Protein AF-A0A7S0E8M3-F1 (afdb_monomer_lite)

Sequence (317 aa):
YVLFTYERLRDVRLVYVPPMSLGCFGGDTDNFEWPRHTADFTLLRAYVGPDGSAAEYAPENVPYKPATHIQVSTKGASEGDFVFLLGFPGNTMRYAPACRLAYSDEVAVPALVQDFGEKLGLIATHATDRAAALKMATARKGLANEYKRSVGKRVMMRKLRLQQEREAEEEALCAAAPTAAPLLAQLATVYARLRATSEISAALDGMRGIYHGSSLLAVGQAVHEGGLEAAKPDAERETAYRERNLPFMVKRLAKRLVDLHPPHESALIRRAAAVAAKLPLGLLPADTDALEQLATALEAAPLDSRGAWPPLAALSA

Radius of gyration: 24.14 Å; chains: 1; bounding box: 66×55×65 Å

pLDDT: mean 90.28, std 11.61, range [25.78, 98.62]

Organism: NCBI:txid33657

Structure (mmCIF, N/CA/C/O backbone):
data_AF-A0A7S0E8M3-F1
#
_entry.id   AF-A0A7S0E8M3-F1
#
loop_
_atom_site.group_PDB
_atom_site.id
_atom_site.type_symbol
_atom_site.label_atom_id
_atom_site.label_alt_id
_atom_site.label_comp_id
_atom_site.label_asym_id
_atom_site.label_entity_id
_atom_site.label_seq_id
_atom_site.pdbx_PDB_ins_code
_atom_site.Cartn_x
_atom_site.Cartn_y
_atom_site.Cartn_z
_atom_site.occupancy
_atom_site.B_iso_or_equiv
_atom_site.auth_seq_id
_atom_site.auth_comp_id
_atom_site.auth_asym_id
_atom_site.auth_atom_id
_atom_site.pdbx_PDB_model_num
ATOM 1 N N . TYR A 1 1 ? -6.884 -8.660 21.997 1.00 90.31 1 TYR A N 1
ATOM 2 C CA . TYR A 1 1 ? -6.785 -9.335 20.686 1.00 90.31 1 TYR A CA 1
ATOM 3 C C . TYR A 1 1 ? -8.117 -9.988 20.367 1.00 90.31 1 TYR A C 1
ATOM 5 O O . TYR A 1 1 ? -8.789 -10.414 21.296 1.00 90.31 1 TYR A O 1
ATOM 13 N N . VAL A 1 2 ? -8.497 -10.039 19.091 1.00 93.94 2 VAL A N 1
ATOM 14 C CA . VAL A 1 2 ? -9.716 -10.710 18.609 1.00 93.94 2 VAL A CA 1
ATOM 15 C C . VAL A 1 2 ? -9.297 -11.712 17.539 1.00 93.94 2 VAL A C 1
ATOM 17 O O . VAL A 1 2 ? -8.456 -11.383 16.701 1.00 93.94 2 VAL A O 1
ATOM 20 N N . LEU A 1 3 ? -9.851 -12.924 17.580 1.00 94.56 3 LEU A N 1
ATOM 21 C CA . LEU A 1 3 ? -9.623 -13.956 16.572 1.00 94.56 3 LEU A CA 1
ATOM 22 C C . LEU A 1 3 ? -10.824 -14.013 15.628 1.00 94.56 3 LEU A C 1
ATOM 24 O O . LEU A 1 3 ? -11.960 -14.126 16.078 1.00 94.56 3 LEU A O 1
ATOM 28 N N . PHE A 1 4 ? -10.552 -13.971 14.329 1.00 94.25 4 PHE A N 1
ATOM 29 C CA . PHE A 1 4 ? -11.552 -14.162 13.287 1.00 94.25 4 PHE A CA 1
ATOM 30 C C . PHE A 1 4 ? -11.263 -15.466 12.552 1.00 94.25 4 PHE A C 1
ATOM 32 O O . PHE A 1 4 ? -10.127 -15.712 12.139 1.00 94.25 4 PHE A O 1
ATOM 39 N N . THR A 1 5 ? -12.293 -16.283 12.370 1.00 94.81 5 THR A N 1
ATOM 40 C CA . THR A 1 5 ? -12.252 -17.464 11.512 1.00 94.81 5 THR A CA 1
ATOM 41 C C . THR A 1 5 ? -12.880 -17.116 10.169 1.00 94.81 5 THR A C 1
ATOM 43 O O . THR A 1 5 ? -13.928 -16.478 10.102 1.00 94.81 5 THR A O 1
ATOM 46 N N . TYR A 1 6 ? -12.211 -17.509 9.089 1.00 92.12 6 TYR A N 1
ATOM 47 C CA . TYR A 1 6 ? -12.658 -17.231 7.730 1.00 92.12 6 TYR A CA 1
ATOM 48 C C . TYR A 1 6 ? -12.668 -18.514 6.920 1.00 92.12 6 TYR A C 1
ATOM 50 O O . TYR A 1 6 ? -11.712 -19.289 6.962 1.00 92.12 6 TYR A O 1
ATOM 58 N N . GLU A 1 7 ? -13.706 -18.678 6.112 1.00 91.44 7 GLU A N 1
ATOM 59 C CA . GLU A 1 7 ? -13.660 -19.588 4.981 1.00 91.44 7 GLU A CA 1
ATOM 60 C C . GLU A 1 7 ? -13.004 -18.871 3.796 1.00 91.44 7 GLU A C 1
ATOM 62 O O . GLU A 1 7 ? -13.440 -17.798 3.371 1.00 91.44 7 GLU A O 1
ATOM 67 N N . ARG A 1 8 ? -11.913 -19.439 3.276 1.00 93.12 8 ARG A N 1
ATOM 68 C CA . ARG A 1 8 ? -11.142 -18.833 2.188 1.00 93.12 8 ARG A CA 1
ATOM 69 C C . ARG A 1 8 ? -11.466 -19.520 0.869 1.00 93.12 8 ARG A C 1
ATOM 71 O O . ARG A 1 8 ? -10.863 -20.538 0.549 1.00 93.12 8 ARG A O 1
ATOM 78 N N . LEU A 1 9 ? -12.352 -18.921 0.079 1.00 96.25 9 LEU A N 1
ATOM 79 C CA . LEU A 1 9 ? -12.623 -19.348 -1.298 1.00 96.25 9 LEU A CA 1
ATOM 80 C C . LEU A 1 9 ? -11.427 -18.994 -2.198 1.00 96.25 9 LEU A C 1
ATOM 82 O O . LEU A 1 9 ? -10.960 -17.852 -2.187 1.00 96.25 9 LEU A O 1
ATOM 86 N N . ARG A 1 10 ? -10.893 -19.978 -2.933 1.00 94.56 10 ARG A N 1
ATOM 87 C CA . ARG A 1 10 ? -9.626 -19.848 -3.684 1.00 94.56 10 ARG A CA 1
ATOM 88 C C . ARG A 1 10 ? -9.815 -19.781 -5.200 1.00 94.56 10 ARG A C 1
ATOM 90 O O . ARG A 1 10 ? -8.978 -19.190 -5.879 1.00 94.56 10 ARG A O 1
ATOM 97 N N . ASP A 1 11 ? -10.941 -20.268 -5.710 1.00 97.56 11 ASP A N 1
ATOM 98 C CA . ASP A 1 11 ? -11.355 -20.106 -7.103 1.00 97.56 11 ASP A CA 1
ATOM 99 C C . ASP A 1 11 ? -12.332 -18.924 -7.242 1.00 97.56 11 ASP A C 1
ATOM 101 O O . ASP A 1 11 ? -13.509 -19.005 -6.887 1.00 97.56 11 ASP A O 1
ATOM 105 N N . VAL A 1 12 ? -11.827 -17.787 -7.728 1.00 97.69 12 VAL A N 1
ATOM 106 C CA . VAL A 1 12 ? -12.617 -16.577 -8.001 1.00 97.69 12 VAL A CA 1
ATOM 107 C C . VAL A 1 12 ? -12.400 -16.173 -9.451 1.00 97.69 12 VAL A C 1
ATOM 109 O O . VAL A 1 12 ? -11.284 -15.848 -9.857 1.00 97.69 12 VAL A O 1
ATOM 112 N N . ARG A 1 13 ? -13.481 -16.175 -10.231 1.00 97.88 13 ARG A N 1
ATOM 113 C CA . ARG A 1 13 ? -13.447 -15.955 -11.679 1.00 97.88 13 ARG A CA 1
ATOM 114 C C . ARG A 1 13 ? -14.067 -14.617 -12.045 1.00 97.88 13 ARG A C 1
ATOM 116 O O . ARG A 1 13 ? -15.051 -14.183 -11.442 1.00 97.88 13 ARG A O 1
ATOM 123 N N . LEU A 1 14 ? -13.495 -13.981 -13.061 1.00 98.06 14 LEU A N 1
ATOM 124 C CA . LEU A 1 14 ? -14.035 -12.766 -13.651 1.00 98.06 14 LEU A CA 1
ATOM 125 C C . LEU A 1 14 ? -15.344 -13.073 -14.387 1.00 98.06 14 LEU A C 1
ATOM 127 O O . LEU A 1 14 ? -15.389 -13.995 -15.197 1.00 98.06 14 LEU A O 1
ATOM 131 N N . VAL A 1 15 ? -16.394 -12.299 -14.112 1.00 98.25 15 VAL A N 1
ATOM 132 C CA . VAL A 1 15 ? -17.688 -12.395 -14.811 1.00 98.25 15 VAL A CA 1
ATOM 133 C C . VAL A 1 15 ? -17.883 -11.209 -15.742 1.00 98.25 15 VAL A C 1
ATOM 135 O O . VAL A 1 15 ? -18.302 -11.387 -16.880 1.00 98.25 15 VAL A O 1
ATOM 138 N N . TYR A 1 16 ? -17.591 -10.001 -15.260 1.00 97.88 16 TYR A N 1
ATOM 139 C CA . TYR A 1 16 ? -17.796 -8.782 -16.034 1.00 97.88 16 TYR A CA 1
ATOM 140 C C . TYR A 1 16 ? -16.842 -7.674 -15.599 1.00 97.88 16 TYR A C 1
ATOM 142 O O . TYR A 1 16 ? -16.664 -7.444 -14.403 1.00 97.88 16 TYR A O 1
ATOM 150 N N . VAL A 1 17 ? -16.299 -6.954 -16.580 1.00 97.25 17 VAL A N 1
ATOM 151 C CA . VAL A 1 17 ? -15.538 -5.714 -16.396 1.00 97.25 17 VAL A CA 1
ATOM 152 C C . VAL A 1 17 ? -16.100 -4.691 -17.381 1.00 97.25 17 VAL A C 1
ATOM 154 O O . VAL A 1 17 ? -16.181 -5.006 -18.572 1.00 97.25 17 VAL A O 1
ATOM 157 N N . PRO A 1 18 ? -16.500 -3.487 -16.938 1.00 96.31 18 PRO A N 1
ATOM 158 C CA . PRO A 1 18 ? -16.903 -2.434 -17.859 1.00 96.31 18 PRO A CA 1
ATOM 159 C C . PRO A 1 18 ? -15.707 -1.976 -18.715 1.00 96.31 18 PRO A C 1
ATOM 161 O O . PRO A 1 18 ? -14.556 -2.103 -18.291 1.00 96.31 18 PRO A O 1
ATOM 164 N N . PRO A 1 19 ? -15.939 -1.389 -19.904 1.00 95.19 19 PRO A N 1
ATOM 165 C CA . PRO A 1 19 ? -14.877 -0.746 -20.672 1.00 95.19 19 PRO A CA 1
ATOM 166 C C . PRO A 1 19 ? -14.089 0.248 -19.812 1.00 95.19 19 PRO A C 1
ATOM 168 O O . PRO A 1 19 ? -14.674 0.955 -18.989 1.00 95.19 19 PRO A O 1
ATOM 171 N N . MET A 1 20 ? -12.774 0.359 -20.029 1.00 90.12 20 MET A N 1
ATOM 172 C CA . MET A 1 20 ? -11.932 1.284 -19.251 1.00 90.12 20 MET A CA 1
ATOM 173 C C . MET A 1 20 ? -12.421 2.735 -19.321 1.00 90.12 20 MET A C 1
ATOM 175 O O . MET A 1 20 ? -12.281 3.470 -18.349 1.00 90.12 20 MET A O 1
ATOM 179 N N . SER A 1 21 ? -13.022 3.141 -20.443 1.00 93.62 21 SER A N 1
ATOM 180 C CA . SER A 1 21 ? -13.615 4.471 -20.606 1.00 93.62 21 SER A CA 1
ATOM 181 C C . SER A 1 21 ? -14.748 4.756 -19.618 1.00 93.62 21 SER A C 1
ATOM 183 O O . SER A 1 21 ? -15.001 5.918 -19.344 1.00 93.62 21 SER A O 1
ATOM 185 N N . LEU A 1 22 ? -15.399 3.729 -19.062 1.00 95.25 22 LEU A N 1
ATOM 186 C CA . LEU A 1 22 ? -16.422 3.857 -18.021 1.00 95.25 22 LEU A CA 1
ATOM 187 C C . LEU A 1 22 ? -15.849 3.554 -16.634 1.00 95.25 22 LEU A C 1
ATOM 189 O O . LEU A 1 22 ? -15.992 4.358 -15.713 1.00 95.25 22 LEU A O 1
ATOM 193 N N . GLY A 1 23 ? -15.154 2.419 -16.495 1.00 94.25 23 GLY A N 1
ATOM 194 C CA . GLY A 1 23 ? -14.602 1.960 -15.215 1.00 94.25 23 GLY A CA 1
ATOM 195 C C . GLY A 1 23 ? -13.466 2.826 -14.673 1.00 94.25 23 GLY A C 1
ATOM 196 O O . GLY A 1 23 ? -13.176 2.806 -13.484 1.00 94.25 23 GLY A O 1
ATOM 197 N N . CYS A 1 24 ? -12.813 3.603 -15.535 1.00 91.25 24 CYS A N 1
ATOM 198 C CA . CYS A 1 24 ? -11.761 4.553 -15.178 1.00 91.25 24 CYS A CA 1
ATOM 199 C C . CYS A 1 24 ? -12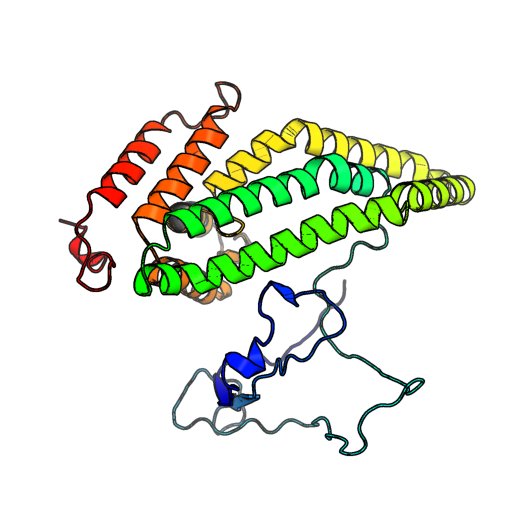.014 5.933 -15.807 1.00 91.25 24 CYS A C 1
ATOM 201 O O . CYS A 1 24 ? -11.061 6.669 -16.069 1.00 91.25 24 CYS A O 1
ATOM 203 N N . PHE A 1 25 ? -13.281 6.287 -16.065 1.00 94.94 25 PHE A N 1
ATOM 204 C CA . PHE A 1 25 ? -13.659 7.615 -16.554 1.00 94.94 25 PHE A CA 1
ATOM 205 C C . PHE A 1 25 ? -13.055 8.718 -15.672 1.00 94.94 25 PHE A C 1
ATOM 207 O O . PHE A 1 25 ? -13.092 8.612 -14.443 1.00 94.94 25 PHE A O 1
ATOM 214 N N . GLY A 1 26 ? -12.467 9.736 -16.306 1.00 90.38 26 GLY A N 1
ATOM 215 C CA . GLY A 1 26 ? -11.762 10.833 -15.634 1.00 90.38 26 GLY A CA 1
ATOM 216 C C . GLY A 1 26 ? -10.338 10.509 -15.159 1.00 90.38 26 GLY A C 1
ATOM 217 O O . GLY A 1 26 ? -9.562 11.421 -14.882 1.00 90.38 26 GLY A O 1
ATOM 218 N N . GLY A 1 27 ? -9.953 9.229 -15.110 1.00 87.25 27 GLY A N 1
ATOM 219 C CA . GLY A 1 27 ? -8.594 8.789 -14.785 1.00 87.25 27 GLY A CA 1
ATOM 220 C C . GLY A 1 27 ? -8.028 9.413 -13.502 1.00 87.25 27 GLY A C 1
ATOM 221 O O . GLY A 1 27 ? -8.717 9.518 -12.484 1.00 87.25 27 GLY A O 1
ATOM 222 N N . ASP A 1 28 ? -6.757 9.817 -13.570 1.00 81.06 28 ASP A N 1
ATOM 223 C CA . ASP A 1 28 ? -6.038 10.470 -12.469 1.00 81.06 28 ASP A CA 1
ATOM 224 C C . ASP A 1 28 ? -6.587 11.879 -12.162 1.00 81.06 28 ASP A C 1
ATOM 226 O O . ASP A 1 28 ? -6.540 12.314 -11.007 1.00 81.06 28 ASP A O 1
ATOM 230 N N . THR A 1 29 ? -7.135 12.574 -13.169 1.00 86.25 29 THR A N 1
ATOM 231 C CA . THR A 1 29 ? -7.712 13.923 -13.032 1.00 86.25 29 THR A CA 1
ATOM 232 C C . THR A 1 29 ? -8.835 13.919 -12.008 1.00 86.25 29 THR A C 1
ATOM 234 O O . THR A 1 29 ? -8.755 14.635 -11.014 1.00 86.25 29 THR A O 1
ATOM 237 N N . ASP A 1 30 ? -9.808 13.029 -12.183 1.00 89.94 30 ASP A N 1
ATOM 238 C CA . ASP A 1 30 ? -10.992 12.980 -11.324 1.00 89.94 30 ASP A CA 1
ATOM 239 C C . ASP A 1 30 ? -10.738 12.196 -10.019 1.00 89.94 30 ASP A C 1
ATOM 241 O O . ASP A 1 30 ? -11.631 12.082 -9.177 1.00 89.94 30 ASP A O 1
ATOM 245 N N . ASN A 1 31 ? -9.574 11.550 -9.852 1.00 85.62 31 ASN A N 1
ATOM 246 C CA . ASN A 1 31 ? -9.307 10.707 -8.682 1.00 85.62 31 ASN A CA 1
ATOM 247 C C . ASN A 1 31 ? -9.287 11.557 -7.401 1.00 85.62 31 ASN A C 1
ATOM 249 O O . ASN A 1 31 ? -8.571 12.547 -7.360 1.00 85.62 31 ASN A O 1
ATOM 253 N N . PHE A 1 32 ? -10.021 11.181 -6.352 1.00 85.69 32 PHE A N 1
ATOM 254 C CA . PHE A 1 32 ? -10.260 12.014 -5.154 1.00 85.69 32 PHE A CA 1
ATOM 255 C C . PHE A 1 32 ? -11.009 13.341 -5.391 1.00 85.69 32 PHE A C 1
ATOM 257 O O . PHE A 1 32 ? -11.027 14.176 -4.490 1.00 85.69 32 PHE A O 1
ATOM 264 N N . GLU A 1 33 ? -11.645 13.533 -6.548 1.00 90.31 33 GLU A N 1
ATOM 265 C CA . GLU A 1 33 ? -12.444 14.728 -6.835 1.00 90.31 33 GLU A CA 1
ATOM 266 C C . GLU A 1 33 ? -13.950 14.451 -6.739 1.00 90.31 33 GLU A C 1
ATOM 268 O O . GLU A 1 33 ? -14.426 13.329 -6.941 1.00 90.31 33 GLU A O 1
ATOM 273 N N . TRP A 1 34 ? -14.701 15.516 -6.468 1.00 93.12 34 TRP A N 1
ATOM 274 C CA . TRP A 1 34 ? -16.148 15.591 -6.640 1.00 93.12 34 TRP A CA 1
ATOM 275 C C . TRP A 1 34 ? -16.476 16.885 -7.404 1.00 93.12 34 TRP A C 1
ATOM 277 O O . TRP A 1 34 ? -15.933 17.925 -7.022 1.00 93.12 34 TRP A O 1
ATOM 287 N N . PRO A 1 35 ? -17.357 16.886 -8.429 1.00 95.69 35 PRO A N 1
ATOM 288 C CA . PRO A 1 35 ? -18.211 15.790 -8.921 1.00 95.69 35 PRO A CA 1
ATOM 289 C C . PRO A 1 35 ? -17.462 14.613 -9.565 1.00 95.69 35 PRO A C 1
ATOM 291 O O . PRO A 1 35 ? -16.342 14.767 -10.040 1.00 95.69 35 PRO A O 1
ATOM 294 N N . ARG A 1 36 ? -18.094 13.431 -9.601 1.00 96.06 36 ARG A N 1
ATOM 295 C CA . ARG A 1 36 ? -17.507 12.179 -10.117 1.00 96.06 36 ARG A CA 1
ATOM 296 C C . ARG A 1 36 ? -18.525 11.414 -10.966 1.00 96.06 36 ARG A C 1
ATOM 298 O O . ARG A 1 36 ? -19.677 11.280 -10.570 1.00 96.06 36 ARG A O 1
ATOM 305 N N . HIS A 1 37 ? -18.077 10.870 -12.101 1.00 96.31 37 HIS A N 1
ATOM 306 C CA . HIS A 1 37 ? -18.935 10.175 -13.080 1.00 96.31 37 HIS A CA 1
ATOM 307 C C . HIS A 1 37 ? -18.387 8.790 -13.488 1.00 96.31 37 HIS A C 1
ATOM 309 O O . HIS A 1 37 ? -18.676 8.283 -14.570 1.00 96.31 37 HIS A O 1
ATOM 315 N N . THR A 1 38 ? -17.552 8.179 -12.643 1.00 96.38 38 THR A N 1
ATOM 316 C CA . THR A 1 38 ? -16.878 6.900 -12.919 1.00 96.38 38 THR A CA 1
ATOM 317 C C . THR A 1 38 ? -17.749 5.702 -12.529 1.00 96.38 38 THR A C 1
ATOM 319 O O . THR A 1 38 ? -18.214 5.621 -11.394 1.00 96.38 38 THR A O 1
ATOM 322 N N . ALA A 1 39 ? -17.904 4.726 -13.428 1.00 95.62 39 ALA A N 1
ATOM 323 C CA . ALA A 1 39 ? -18.597 3.463 -13.158 1.00 95.62 39 ALA A CA 1
ATOM 324 C C . ALA A 1 39 ? -17.621 2.392 -12.629 1.00 95.62 39 ALA A C 1
ATOM 326 O O . ALA A 1 39 ? -17.366 1.383 -13.288 1.00 95.62 39 ALA A O 1
ATOM 327 N N . ASP A 1 40 ? -17.036 2.638 -11.455 1.00 95.12 40 ASP A N 1
ATOM 328 C CA . ASP A 1 40 ? -15.952 1.825 -10.882 1.00 95.12 40 ASP A CA 1
ATOM 329 C C . ASP A 1 40 ? -16.478 0.538 -10.216 1.00 95.12 40 ASP A C 1
ATOM 331 O O . ASP A 1 40 ? -16.657 0.460 -9.000 1.00 95.12 40 ASP A O 1
ATOM 335 N N . PHE A 1 41 ? -16.792 -0.477 -11.029 1.00 95.88 41 PHE A N 1
ATOM 336 C CA . PHE A 1 41 ? -17.181 -1.802 -10.543 1.00 95.88 41 PHE A CA 1
ATOM 337 C C . PHE A 1 41 ? -16.660 -2.936 -11.432 1.00 95.88 41 PHE A C 1
ATOM 339 O O . PHE A 1 41 ? -16.319 -2.764 -12.600 1.00 95.88 41 PHE A O 1
ATOM 346 N N . THR A 1 42 ? -16.613 -4.141 -10.874 1.00 97.06 42 THR A N 1
ATOM 347 C CA . THR A 1 42 ? -16.335 -5.396 -11.582 1.00 97.06 42 THR A CA 1
ATOM 348 C C . THR A 1 42 ? -17.127 -6.501 -10.902 1.00 97.06 42 THR A C 1
ATOM 350 O O . THR A 1 42 ? -17.292 -6.485 -9.682 1.00 97.06 42 THR A O 1
ATOM 353 N N . LEU A 1 43 ? -17.625 -7.460 -11.681 1.00 97.38 43 LEU A N 1
ATOM 354 C CA . LEU A 1 43 ? -18.342 -8.615 -11.151 1.00 97.38 43 LEU A CA 1
ATOM 355 C C . LEU A 1 43 ? -17.428 -9.834 -11.164 1.00 97.38 43 LEU A C 1
ATOM 357 O O . LEU A 1 43 ? -16.870 -10.208 -12.199 1.00 97.38 43 LEU A O 1
ATOM 361 N N . LEU A 1 44 ? -17.315 -10.462 -10.000 1.00 98.12 44 LEU A N 1
ATOM 362 C CA . LEU A 1 44 ? -16.588 -11.705 -9.783 1.00 98.12 44 LEU A CA 1
ATOM 363 C C . LEU A 1 44 ? -17.563 -12.784 -9.313 1.00 98.12 44 LEU A C 1
ATOM 365 O O . LEU A 1 44 ? -18.599 -12.482 -8.720 1.00 98.12 44 LEU A O 1
ATOM 369 N N . ARG A 1 45 ? -17.218 -14.050 -9.545 1.00 98.38 45 ARG A N 1
ATOM 370 C CA . ARG A 1 45 ? -17.954 -15.203 -9.017 1.00 98.38 45 ARG A CA 1
ATOM 371 C C . ARG A 1 45 ? -16.994 -16.153 -8.326 1.00 98.38 45 ARG A C 1
ATOM 373 O O . ARG A 1 45 ? -15.999 -16.558 -8.922 1.00 98.38 45 ARG A O 1
ATOM 380 N N . ALA A 1 46 ? -17.312 -16.502 -7.086 1.00 98.19 46 ALA A N 1
ATOM 381 C CA . ALA A 1 46 ? -16.590 -17.518 -6.338 1.00 98.19 46 ALA A CA 1
ATOM 382 C C . ALA A 1 46 ? -17.107 -18.923 -6.682 1.00 98.19 46 ALA A C 1
ATOM 384 O O . ALA A 1 46 ? -18.304 -19.114 -6.921 1.00 98.19 46 ALA A O 1
ATOM 385 N N . TYR A 1 47 ? -16.194 -19.884 -6.691 1.00 98.50 47 TYR A N 1
ATOM 386 C CA . TYR A 1 47 ? -16.431 -21.292 -6.979 1.00 98.50 47 TYR A CA 1
ATOM 387 C C . TYR A 1 47 ? -15.864 -22.166 -5.854 1.00 98.50 47 TYR A C 1
ATOM 389 O O . TYR A 1 47 ? -14.927 -21.777 -5.153 1.00 98.50 47 TYR A O 1
ATOM 397 N N . VAL A 1 48 ? -16.462 -23.342 -5.686 1.00 98.56 48 VAL A N 1
ATOM 398 C CA . VAL A 1 48 ? -16.090 -24.373 -4.708 1.00 98.56 48 VAL A CA 1
ATOM 399 C C . VAL A 1 48 ? -16.033 -25.737 -5.383 1.00 98.56 48 VAL A C 1
ATOM 401 O O . VAL A 1 48 ? -16.556 -25.907 -6.488 1.00 98.56 48 VAL A O 1
ATOM 404 N N . GLY A 1 49 ? -15.408 -26.706 -4.717 1.00 98.00 49 GLY A N 1
ATOM 405 C CA . GLY A 1 49 ? -15.460 -28.096 -5.149 1.00 98.00 49 GLY A CA 1
ATOM 406 C C . GLY A 1 49 ? -16.910 -28.597 -5.238 1.00 98.00 49 GLY A C 1
ATOM 407 O O . GLY A 1 49 ? -17.807 -28.016 -4.616 1.00 98.00 49 GLY A O 1
ATOM 408 N N . PRO A 1 50 ? -17.180 -29.678 -5.990 1.00 97.25 50 PRO A N 1
ATOM 409 C CA . PRO A 1 50 ? -18.518 -30.272 -6.066 1.00 97.25 50 PRO A CA 1
ATOM 410 C C . PRO A 1 50 ? -19.108 -30.670 -4.700 1.00 97.25 50 PRO A C 1
ATOM 412 O O . PRO A 1 50 ? -20.325 -30.739 -4.553 1.00 97.25 50 PRO A O 1
ATOM 415 N N . ASP A 1 51 ? -18.250 -30.901 -3.704 1.00 95.94 51 ASP A N 1
ATOM 416 C CA . ASP A 1 51 ? -18.594 -31.188 -2.307 1.00 95.94 51 ASP A CA 1
ATOM 417 C C . ASP A 1 51 ? -18.925 -29.935 -1.470 1.00 95.94 51 ASP A C 1
ATOM 419 O O . ASP A 1 51 ? -19.305 -30.046 -0.306 1.00 95.94 51 ASP A O 1
ATOM 423 N N . GLY A 1 52 ? -18.791 -28.740 -2.052 1.00 95.00 52 GLY A N 1
ATOM 424 C CA . GLY A 1 52 ? -18.996 -27.454 -1.393 1.00 95.00 52 GLY A CA 1
ATOM 425 C C . GLY A 1 52 ? -17.761 -26.897 -0.683 1.00 95.00 52 GLY A C 1
ATOM 426 O O . GLY A 1 52 ? -17.842 -25.799 -0.139 1.00 95.00 52 GLY A O 1
ATOM 427 N N . SER A 1 53 ? -16.624 -27.600 -0.695 1.00 95.31 53 SER A N 1
ATOM 428 C CA . SER A 1 53 ? -15.411 -27.176 0.005 1.00 95.31 53 SER A CA 1
ATOM 429 C C . SER A 1 53 ? -14.596 -26.139 -0.779 1.00 95.31 53 SER A C 1
ATOM 431 O O . SER A 1 53 ? -14.619 -26.065 -2.012 1.00 95.31 53 SER A O 1
ATOM 433 N N . ALA A 1 54 ? -13.829 -25.317 -0.061 1.00 95.88 54 ALA A N 1
ATOM 434 C CA . ALA A 1 54 ? -12.924 -24.355 -0.675 1.00 95.88 54 ALA A CA 1
ATOM 435 C C . ALA A 1 54 ? -11.804 -25.053 -1.472 1.00 95.88 54 ALA A C 1
ATOM 437 O O . ALA A 1 54 ? -10.848 -25.578 -0.893 1.00 95.88 54 ALA A O 1
ATOM 438 N N . ALA A 1 55 ? -11.865 -24.957 -2.799 1.00 95.62 55 ALA A N 1
ATOM 439 C CA . ALA A 1 55 ? -10.929 -25.594 -3.723 1.00 95.62 55 ALA A CA 1
ATOM 440 C C . ALA A 1 55 ? -10.091 -24.574 -4.514 1.00 95.62 55 ALA A C 1
ATOM 442 O O . ALA A 1 55 ? -10.491 -23.420 -4.690 1.00 95.62 55 ALA A O 1
ATOM 443 N N . GLU A 1 56 ? -8.920 -25.013 -4.987 1.00 95.25 56 GLU A N 1
ATOM 444 C CA . GLU A 1 56 ? -8.186 -24.319 -6.056 1.00 95.25 56 GLU A CA 1
ATOM 445 C C . GLU A 1 56 ? -8.981 -24.385 -7.371 1.00 95.25 56 GLU A C 1
ATOM 447 O O . GLU A 1 56 ? -9.968 -25.114 -7.474 1.00 95.25 56 GLU A O 1
ATOM 452 N N . TYR A 1 57 ? -8.555 -23.634 -8.388 1.00 96.38 57 TYR A N 1
ATOM 453 C CA . TYR A 1 57 ? -9.204 -23.657 -9.700 1.00 96.38 57 TYR A CA 1
ATOM 454 C C . TYR A 1 57 ? -9.267 -25.073 -10.295 1.00 96.38 57 TYR A C 1
ATOM 456 O O . TYR A 1 57 ? -8.234 -25.716 -10.481 1.00 96.38 57 TYR A O 1
ATOM 464 N N . ALA A 1 58 ? -10.474 -25.496 -10.672 1.00 97.38 58 ALA A N 1
ATOM 465 C CA . ALA A 1 58 ? -10.724 -26.689 -11.470 1.00 97.38 58 ALA A CA 1
ATOM 466 C C . ALA A 1 58 ? -11.935 -26.464 -12.402 1.00 97.38 58 ALA A C 1
ATOM 468 O O . ALA A 1 58 ? -12.909 -25.820 -11.986 1.00 97.38 58 ALA A O 1
ATOM 469 N N . PRO A 1 59 ? -11.914 -26.944 -13.661 1.00 97.62 59 PRO A N 1
ATOM 470 C CA . PRO A 1 59 ? -13.046 -26.814 -14.585 1.00 97.62 59 PRO A CA 1
ATOM 471 C C . PRO A 1 59 ? -14.385 -27.314 -14.021 1.00 97.62 59 PRO A C 1
ATOM 473 O O . PRO A 1 59 ? -15.421 -26.713 -14.289 1.00 97.62 59 PRO A O 1
ATOM 476 N N . GLU A 1 60 ? -14.343 -28.369 -13.212 1.00 97.88 60 GLU A N 1
ATOM 477 C CA . GLU A 1 60 ? -15.469 -29.044 -12.565 1.00 97.88 60 GLU A CA 1
ATOM 478 C C . GLU A 1 60 ? -16.019 -28.334 -11.317 1.00 97.88 60 GLU A C 1
ATOM 480 O O . GLU A 1 60 ? -17.078 -28.719 -10.818 1.00 97.88 60 GLU A O 1
ATOM 485 N N . ASN A 1 61 ? -15.337 -27.301 -10.809 1.00 98.62 61 ASN A N 1
ATOM 486 C CA . ASN A 1 61 ? -15.832 -26.537 -9.666 1.00 98.62 61 ASN A CA 1
ATOM 487 C C . ASN A 1 61 ? -17.187 -25.890 -9.980 1.00 98.62 61 ASN A C 1
ATOM 489 O O . ASN A 1 61 ? -17.444 -25.409 -11.088 1.00 98.62 61 ASN A O 1
ATOM 493 N N . VAL A 1 62 ? -18.034 -25.796 -8.960 1.00 98.50 62 VAL A N 1
ATOM 494 C CA . VAL A 1 62 ? -19.396 -25.264 -9.068 1.00 98.50 62 VAL A CA 1
ATOM 495 C C . VAL A 1 62 ? -19.508 -23.885 -8.411 1.00 98.50 62 VAL A C 1
ATOM 497 O O . VAL A 1 62 ? -18.738 -23.573 -7.498 1.00 98.50 62 VAL A O 1
ATOM 500 N N . PRO A 1 63 ? -20.445 -23.019 -8.847 1.00 98.31 63 PRO A N 1
ATOM 501 C CA . PRO A 1 63 ? -20.652 -21.721 -8.213 1.00 98.31 63 PRO A CA 1
ATOM 502 C C . PRO A 1 63 ? -20.959 -21.852 -6.718 1.00 98.31 63 PRO A C 1
ATOM 504 O O . PRO A 1 63 ? -21.862 -22.595 -6.327 1.00 98.31 63 PRO A O 1
ATOM 507 N N . TYR A 1 64 ? -20.251 -21.081 -5.894 1.00 98.19 64 TYR A N 1
ATOM 508 C CA . TYR A 1 64 ? -20.503 -21.016 -4.457 1.00 98.19 64 TYR A CA 1
ATOM 509 C C . TYR A 1 64 ? -21.917 -20.494 -4.171 1.00 98.19 64 TYR A C 1
ATOM 511 O O . TYR A 1 64 ? -22.367 -19.516 -4.778 1.00 98.19 64 TYR A O 1
ATOM 519 N N . LYS A 1 65 ? -22.613 -21.134 -3.227 1.00 96.56 65 LYS A N 1
ATOM 520 C CA . LYS A 1 65 ? -23.952 -20.739 -2.774 1.00 96.56 65 LYS A CA 1
ATOM 521 C C . LYS A 1 65 ? -23.843 -20.065 -1.401 1.00 96.56 65 LYS A C 1
ATOM 523 O O . LYS A 1 65 ? -23.756 -20.774 -0.402 1.00 96.56 65 LYS A O 1
ATOM 528 N N . PRO A 1 66 ? -23.830 -18.721 -1.325 1.00 95.56 66 PRO A N 1
ATOM 529 C CA . PRO A 1 66 ? -23.734 -18.030 -0.046 1.00 95.56 66 PRO A CA 1
ATOM 530 C C . PRO A 1 66 ? -25.032 -18.182 0.755 1.00 95.56 66 PRO A C 1
ATOM 532 O O . PRO A 1 66 ? -26.117 -18.236 0.177 1.00 95.56 66 PRO A O 1
ATOM 535 N N . ALA A 1 67 ? -24.929 -18.161 2.086 1.00 95.38 67 ALA A N 1
ATOM 536 C CA . ALA A 1 67 ? -26.100 -18.165 2.967 1.00 95.38 67 ALA A CA 1
ATOM 537 C C . ALA A 1 67 ? -27.002 -16.929 2.764 1.00 95.38 67 ALA A C 1
ATOM 539 O O . ALA A 1 67 ? -28.223 -17.039 2.829 1.00 95.38 67 ALA A O 1
ATOM 540 N N . THR A 1 68 ? -26.401 -15.770 2.466 1.00 95.62 68 THR A N 1
ATOM 541 C CA . THR A 1 68 ? -27.092 -14.491 2.233 1.00 95.62 68 THR A CA 1
ATOM 542 C C . THR A 1 68 ? -26.385 -13.696 1.135 1.00 95.62 68 THR A C 1
ATOM 544 O O . THR A 1 68 ? -25.172 -13.805 0.963 1.00 95.62 68 THR A O 1
ATOM 547 N N . HIS A 1 69 ? -27.131 -12.861 0.407 1.00 95.06 69 HIS A N 1
ATOM 548 C CA . HIS A 1 69 ? -26.588 -11.881 -0.535 1.00 95.06 69 HIS A CA 1
ATOM 549 C C . HIS A 1 69 ? -27.352 -10.552 -0.463 1.00 95.06 69 HIS A C 1
ATOM 551 O O . HIS A 1 69 ? -28.518 -10.508 -0.067 1.00 95.06 69 HIS A O 1
ATOM 557 N N . ILE A 1 70 ? -26.679 -9.465 -0.845 1.00 94.69 70 ILE A N 1
ATOM 558 C CA . ILE A 1 70 ? -27.250 -8.113 -0.868 1.00 94.69 70 ILE A CA 1
ATOM 559 C C . ILE A 1 70 ? -28.253 -8.009 -2.024 1.00 94.69 70 ILE A C 1
ATOM 561 O O . ILE A 1 70 ? -27.948 -8.411 -3.147 1.00 94.69 70 ILE A O 1
ATOM 565 N N . GLN A 1 71 ? -29.434 -7.451 -1.751 1.00 94.25 71 GLN A N 1
ATOM 566 C CA . GLN A 1 71 ? -30.428 -7.115 -2.773 1.00 94.25 71 GLN A CA 1
ATOM 567 C C . GLN A 1 71 ? -30.153 -5.718 -3.333 1.00 94.25 71 GLN A C 1
ATOM 569 O O . GLN A 1 71 ? -29.899 -4.781 -2.576 1.00 94.25 71 GLN A O 1
ATOM 574 N N . VAL A 1 72 ? -30.226 -5.566 -4.654 1.00 94.25 72 VAL A N 1
ATOM 575 C CA . VAL A 1 72 ? -30.009 -4.275 -5.317 1.00 94.25 72 VAL A CA 1
ATOM 576 C C . VAL A 1 72 ? -31.328 -3.506 -5.384 1.00 94.25 72 VAL A C 1
ATOM 578 O O . VAL A 1 72 ? -32.312 -3.998 -5.931 1.00 94.25 72 VAL A O 1
ATOM 581 N N . SER A 1 73 ? -31.345 -2.288 -4.841 1.00 94.19 73 SER A N 1
ATOM 582 C CA . SER A 1 73 ? -32.482 -1.369 -4.964 1.00 94.19 73 SER A CA 1
ATOM 583 C C . SER A 1 73 ? -32.457 -0.652 -6.314 1.00 94.19 73 SER A C 1
ATOM 585 O O . SER A 1 73 ? -31.418 -0.146 -6.730 1.00 94.19 73 SER A O 1
ATOM 587 N N . THR A 1 74 ? -33.613 -0.542 -6.970 1.00 95.50 74 THR A N 1
ATOM 588 C CA . THR A 1 74 ? -33.793 0.243 -8.205 1.00 95.50 74 THR A CA 1
ATOM 589 C C . THR A 1 74 ? -34.275 1.674 -7.949 1.00 95.50 74 THR A C 1
ATOM 591 O O . THR A 1 74 ? -34.455 2.433 -8.895 1.00 95.50 74 THR A O 1
ATOM 594 N N . LYS A 1 75 ? -34.485 2.062 -6.683 1.00 94.56 75 LYS A N 1
ATOM 595 C CA . LYS A 1 75 ? -35.042 3.377 -6.309 1.00 94.56 75 LYS A CA 1
ATOM 596 C C . LYS A 1 75 ? -34.035 4.534 -6.387 1.00 94.56 75 LYS A C 1
ATOM 598 O O . LYS A 1 75 ? -34.446 5.684 -6.309 1.00 94.56 75 LYS A O 1
ATOM 603 N N . GLY A 1 76 ? -32.742 4.241 -6.539 1.00 93.12 76 GLY A N 1
ATOM 604 C CA . GLY A 1 76 ? -31.675 5.240 -6.420 1.00 93.12 76 GLY A CA 1
ATOM 605 C C . GLY A 1 76 ? -31.419 5.659 -4.966 1.00 93.12 76 GLY A C 1
ATOM 606 O O . GLY A 1 76 ? -31.849 4.970 -4.040 1.00 93.12 76 GLY A O 1
ATOM 607 N N . ALA A 1 77 ? -30.694 6.764 -4.788 1.00 94.12 77 ALA A N 1
ATOM 608 C CA . ALA A 1 77 ? -30.420 7.396 -3.497 1.00 94.12 77 ALA A CA 1
ATOM 609 C C . ALA A 1 77 ? -30.707 8.902 -3.592 1.00 94.12 77 ALA A C 1
ATOM 611 O O . ALA A 1 77 ? -30.430 9.513 -4.626 1.00 94.12 77 ALA A O 1
ATOM 612 N N . SER A 1 78 ? -31.250 9.478 -2.524 1.00 96.38 78 SER A N 1
ATOM 613 C CA . SER A 1 78 ? -31.579 10.900 -2.392 1.00 96.38 78 SER A CA 1
ATOM 614 C C . SER A 1 78 ? -30.811 11.549 -1.240 1.00 96.38 78 SER A C 1
ATOM 616 O O . SER A 1 78 ? -30.274 10.876 -0.359 1.00 96.38 78 SER A O 1
ATOM 618 N N . GLU A 1 79 ? -30.743 12.880 -1.244 1.00 96.94 79 GLU A N 1
ATOM 619 C CA . GLU A 1 79 ? -30.167 13.632 -0.129 1.00 96.94 79 GLU A CA 1
ATOM 620 C C . GLU A 1 79 ? -30.922 13.329 1.175 1.00 96.94 79 GLU A C 1
ATOM 622 O O . GLU A 1 79 ? -32.151 13.329 1.210 1.00 96.94 79 GLU A O 1
ATOM 627 N N . GLY A 1 80 ? -30.174 13.056 2.248 1.00 97.00 80 GLY A N 1
ATOM 628 C CA . GLY A 1 80 ? -30.727 12.704 3.558 1.00 97.00 80 GLY A CA 1
ATOM 629 C C . GLY A 1 80 ? -31.050 11.218 3.754 1.00 97.00 80 GLY A C 1
ATOM 630 O O . GLY A 1 80 ? -31.348 10.827 4.884 1.00 97.00 80 GLY A O 1
ATOM 631 N N . ASP A 1 81 ? -30.947 10.379 2.717 1.00 97.06 81 ASP A N 1
ATOM 632 C CA . ASP A 1 81 ? -31.143 8.935 2.863 1.00 97.06 81 ASP A CA 1
ATOM 633 C C . ASP A 1 81 ? -30.095 8.315 3.798 1.00 97.06 81 ASP A C 1
ATOM 635 O O . ASP A 1 81 ? -28.901 8.630 3.756 1.00 97.06 81 ASP A O 1
ATOM 639 N N . PHE A 1 82 ? -30.537 7.371 4.633 1.00 96.25 82 PHE A N 1
ATOM 640 C CA . PHE A 1 82 ? -29.631 6.603 5.477 1.00 96.25 82 PHE A CA 1
ATOM 641 C C . PHE A 1 82 ? -28.776 5.657 4.631 1.00 96.25 82 PHE A C 1
ATOM 643 O O . PHE A 1 82 ? -29.292 4.814 3.894 1.00 96.25 82 PHE A O 1
ATOM 650 N N . VAL A 1 83 ? -27.458 5.743 4.809 1.00 94.50 83 VAL A N 1
ATOM 651 C CA . VAL A 1 83 ? -26.488 4.866 4.154 1.00 94.50 83 VAL A CA 1
ATOM 652 C C . VAL A 1 83 ? -25.631 4.179 5.206 1.00 94.50 83 VAL A C 1
ATOM 654 O O . VAL A 1 83 ? -25.057 4.819 6.086 1.00 94.50 83 VAL A O 1
ATOM 657 N N . PHE A 1 84 ? -25.506 2.861 5.078 1.00 94.62 84 PHE A N 1
ATOM 658 C CA . PHE A 1 84 ? -24.633 2.044 5.908 1.00 94.62 84 PHE A CA 1
ATOM 659 C C . PHE A 1 84 ? -23.620 1.299 5.043 1.00 94.62 84 PHE A C 1
ATOM 661 O O . PHE A 1 84 ? -23.974 0.668 4.049 1.00 94.62 84 PHE A O 1
ATOM 668 N N . LEU A 1 85 ? -22.349 1.379 5.436 1.00 94.50 85 LEU A N 1
ATOM 669 C CA . LEU A 1 85 ? -21.222 0.826 4.694 1.00 94.50 85 LEU A CA 1
ATOM 670 C C . LEU A 1 85 ? -20.559 -0.269 5.526 1.00 94.50 85 LEU A C 1
ATOM 672 O O . LEU A 1 85 ? -20.032 -0.012 6.609 1.00 94.50 85 LEU A O 1
ATOM 676 N N . LEU A 1 86 ? -20.559 -1.486 4.987 1.00 93.50 86 LEU A N 1
ATOM 677 C CA . LEU A 1 86 ? -19.812 -2.617 5.525 1.00 93.50 86 LEU A CA 1
ATOM 678 C C . LEU A 1 86 ? -18.531 -2.804 4.723 1.00 93.50 86 LEU A C 1
ATOM 680 O O . LEU A 1 86 ? -18.549 -2.811 3.493 1.00 93.50 86 LEU A O 1
ATOM 684 N N . GLY A 1 87 ? -17.416 -2.990 5.418 1.00 92.75 87 GLY A N 1
ATOM 685 C CA . GLY A 1 87 ? -16.139 -3.219 4.767 1.00 92.75 87 GLY A CA 1
ATOM 686 C C . GLY A 1 87 ? -15.024 -3.508 5.754 1.00 92.75 87 GLY A C 1
ATOM 687 O O . GLY A 1 87 ? -15.227 -3.560 6.966 1.00 92.75 87 GLY A O 1
ATOM 688 N N . PHE A 1 88 ? -13.828 -3.672 5.203 1.00 92.88 88 PHE A N 1
ATOM 689 C CA . PHE A 1 88 ? -12.613 -3.973 5.949 1.00 92.88 88 PHE A CA 1
ATOM 690 C C . PHE A 1 88 ? -11.652 -2.781 5.825 1.00 92.88 88 PHE A C 1
ATOM 692 O O . PHE A 1 88 ? -10.747 -2.818 4.987 1.00 92.88 88 PHE A O 1
ATOM 699 N N . PRO A 1 89 ? -11.863 -1.681 6.581 1.00 93.06 89 PRO A N 1
ATOM 700 C CA . PRO A 1 89 ? -10.947 -0.546 6.541 1.00 93.06 89 PRO A CA 1
ATOM 701 C C . PRO A 1 89 ? -9.553 -1.011 6.969 1.00 93.06 89 PRO A C 1
ATOM 703 O O . PRO A 1 89 ? -9.394 -1.600 8.034 1.00 93.06 89 PRO A O 1
ATOM 706 N N . GLY A 1 90 ? -8.545 -0.756 6.132 1.00 90.69 90 GLY A N 1
ATOM 707 C CA . GLY A 1 90 ? -7.205 -1.312 6.335 1.00 90.69 90 GLY A CA 1
ATOM 708 C C . GLY A 1 90 ? -6.541 -0.830 7.626 1.00 90.69 90 GLY A C 1
ATOM 709 O O . GLY A 1 90 ? -6.158 -1.636 8.468 1.00 90.69 90 GLY A O 1
ATOM 710 N N . ASN A 1 91 ? -6.386 0.486 7.793 1.00 88.88 91 ASN A N 1
ATOM 711 C CA . ASN A 1 91 ? -5.840 1.057 9.022 1.00 88.88 91 ASN A CA 1
ATOM 712 C C . ASN A 1 91 ? -6.305 2.507 9.211 1.00 88.88 91 ASN A C 1
ATOM 714 O O . ASN A 1 91 ? -6.453 3.249 8.240 1.00 88.88 91 ASN A O 1
ATOM 718 N N . THR A 1 92 ? -6.490 2.926 10.462 1.00 91.75 92 THR A N 1
ATOM 719 C CA . THR A 1 92 ? -6.728 4.327 10.828 1.00 91.75 92 THR A CA 1
ATOM 720 C C . THR A 1 92 ? -5.876 4.688 12.035 1.00 91.75 92 THR A C 1
ATOM 722 O O . THR A 1 92 ? -5.633 3.862 12.907 1.00 91.75 92 THR A O 1
ATOM 725 N N . MET A 1 93 ? -5.421 5.936 12.091 1.00 90.69 93 MET A N 1
ATOM 726 C CA . MET A 1 93 ? -4.544 6.428 13.156 1.00 90.69 93 MET A CA 1
ATOM 727 C C . MET A 1 93 ? -5.225 7.582 13.899 1.00 90.69 93 MET A C 1
ATOM 729 O O . MET A 1 93 ? -4.633 8.643 14.060 1.00 90.69 93 MET A O 1
ATOM 733 N N . ARG A 1 94 ? -6.497 7.404 14.290 1.00 94.25 94 ARG A N 1
ATOM 734 C CA . ARG A 1 94 ? -7.307 8.471 14.917 1.00 94.25 94 ARG A CA 1
ATOM 735 C C . ARG A 1 94 ? -6.730 8.957 16.251 1.00 94.25 94 ARG A C 1
ATOM 737 O O . ARG A 1 94 ? -6.863 10.125 16.568 1.00 94.25 94 ARG A O 1
ATOM 744 N N . TYR A 1 95 ? -6.038 8.076 16.971 1.00 93.94 95 TYR A N 1
ATOM 745 C CA . TYR A 1 95 ? -5.372 8.366 18.246 1.00 93.94 95 TYR A CA 1
ATOM 746 C C . TYR A 1 95 ? -3.861 8.606 18.084 1.00 93.94 95 TYR A C 1
ATOM 748 O O . TYR A 1 95 ? -3.077 8.327 18.987 1.00 93.94 95 TYR A O 1
ATOM 756 N N . ALA A 1 96 ? -3.421 9.036 16.898 1.00 95.31 96 ALA A N 1
ATOM 757 C CA . ALA A 1 96 ? -2.030 9.412 16.672 1.00 95.31 96 ALA A CA 1
ATOM 758 C C . ALA A 1 96 ? -1.630 10.570 17.601 1.00 95.31 96 ALA A C 1
ATOM 760 O O . ALA A 1 96 ? -2.354 11.565 17.616 1.00 95.31 96 ALA A O 1
ATOM 761 N N . PRO A 1 97 ? -0.483 10.491 18.303 1.00 96.94 97 PRO A N 1
ATOM 762 C CA . PRO A 1 97 ? -0.037 11.596 19.135 1.00 96.94 97 PRO A CA 1
ATOM 763 C C . PRO A 1 97 ? 0.428 12.788 18.288 1.00 96.94 97 PRO A C 1
ATOM 765 O O . PRO A 1 97 ? 0.810 12.615 17.123 1.00 96.94 97 PRO A O 1
ATOM 768 N N . ALA A 1 98 ? 0.470 13.984 18.870 1.00 97.69 98 ALA A N 1
ATOM 769 C CA . ALA A 1 98 ? 0.866 15.215 18.190 1.00 97.69 98 ALA A CA 1
ATOM 770 C C . ALA A 1 98 ? 2.258 15.095 17.550 1.00 97.69 98 ALA A C 1
ATOM 772 O O . ALA A 1 98 ? 2.444 15.436 16.381 1.00 97.69 98 ALA A O 1
ATOM 773 N N . CYS A 1 99 ? 3.215 14.477 18.251 1.00 97.44 99 CYS A N 1
ATOM 774 C CA . CYS A 1 99 ? 4.564 14.232 17.730 1.00 97.44 99 CYS A CA 1
ATOM 775 C C . CYS A 1 99 ? 4.581 13.344 16.467 1.00 97.44 99 CYS A C 1
ATOM 777 O O . CYS A 1 99 ? 5.412 13.544 15.578 1.00 97.44 99 CYS A O 1
ATOM 779 N N . ARG A 1 100 ? 3.628 12.408 16.322 1.00 96.56 100 ARG A N 1
ATOM 780 C CA . ARG A 1 100 ? 3.443 11.623 15.088 1.00 96.56 100 ARG A CA 1
ATOM 781 C C . ARG A 1 100 ? 2.888 12.482 13.959 1.00 96.56 100 ARG A C 1
ATOM 783 O O . ARG A 1 100 ? 3.281 12.284 12.806 1.00 96.56 100 ARG A O 1
ATOM 790 N N . LEU A 1 101 ? 1.942 13.374 14.259 1.00 96.38 101 LEU A N 1
ATOM 791 C CA . LEU A 1 101 ? 1.365 14.287 13.271 1.00 96.38 101 LEU A CA 1
ATOM 792 C C . LEU A 1 101 ? 2.435 15.253 12.746 1.00 96.38 101 LEU A C 1
ATOM 794 O O . LEU A 1 101 ? 2.568 15.370 11.529 1.00 96.38 101 LEU A O 1
ATOM 798 N N . ALA A 1 102 ? 3.269 15.805 13.631 1.00 95.94 102 ALA A N 1
ATOM 799 C CA . ALA A 1 102 ? 4.421 16.636 13.275 1.00 95.94 102 ALA A CA 1
ATOM 800 C C . ALA A 1 102 ? 5.447 15.871 12.419 1.00 95.94 102 ALA A C 1
ATOM 802 O O . ALA A 1 102 ? 5.848 16.324 11.347 1.00 95.94 102 ALA A O 1
ATOM 803 N N . TYR A 1 103 ? 5.827 14.652 12.825 1.00 96.88 103 TYR A N 1
ATOM 804 C CA . TYR A 1 103 ? 6.698 13.793 12.011 1.00 96.88 103 TYR A CA 1
ATOM 805 C C . TYR A 1 103 ? 6.093 13.500 10.628 1.00 96.88 103 TYR A C 1
ATOM 807 O O . TYR A 1 103 ? 6.796 13.513 9.616 1.00 96.88 103 TYR A O 1
ATOM 815 N N . SER A 1 104 ? 4.780 13.262 10.569 1.00 95.25 104 SER A N 1
ATOM 816 C CA . SER A 1 104 ? 4.081 13.012 9.309 1.00 95.25 104 SER A CA 1
ATOM 817 C C . SER A 1 104 ? 4.118 14.229 8.387 1.00 95.25 104 SER A C 1
ATOM 819 O O . SER A 1 104 ? 4.408 14.060 7.206 1.00 95.25 104 SER A O 1
ATOM 821 N N . ASP A 1 105 ? 3.829 15.426 8.901 1.00 94.44 105 ASP A N 1
ATOM 822 C CA . ASP A 1 105 ? 3.763 16.654 8.101 1.00 94.44 105 ASP A CA 1
ATOM 823 C C . ASP A 1 105 ? 5.137 17.139 7.624 1.00 94.44 105 ASP A C 1
ATOM 825 O O . ASP A 1 105 ? 5.276 17.613 6.495 1.00 94.44 105 ASP A O 1
ATOM 829 N N . GLU A 1 106 ? 6.153 17.008 8.474 1.00 94.50 106 GLU A N 1
ATOM 830 C CA . GLU A 1 106 ? 7.466 17.608 8.237 1.00 94.50 106 GLU A CA 1
ATOM 831 C C . GLU A 1 106 ? 8.463 16.654 7.578 1.00 94.50 106 GLU A C 1
ATOM 833 O O . GLU A 1 106 ? 9.397 17.116 6.929 1.00 94.50 106 GLU A O 1
ATOM 838 N N . VAL A 1 107 ? 8.287 15.338 7.742 1.00 95.75 107 VAL A N 1
ATOM 839 C CA . VAL A 1 107 ? 9.271 14.336 7.301 1.00 95.75 107 VAL A CA 1
ATOM 840 C C . VAL A 1 107 ? 8.630 13.309 6.378 1.00 95.75 107 VAL A C 1
ATOM 842 O O . VAL A 1 107 ? 8.942 13.259 5.190 1.00 95.75 107 VAL A O 1
ATOM 845 N N . ALA A 1 108 ? 7.704 12.499 6.897 1.00 94.38 108 ALA A N 1
ATOM 846 C CA . ALA A 1 108 ? 7.263 11.300 6.186 1.00 94.38 108 ALA A CA 1
ATOM 847 C C . ALA A 1 108 ? 6.450 11.612 4.920 1.00 94.38 108 ALA A C 1
ATOM 849 O O . ALA A 1 108 ? 6.715 11.047 3.863 1.00 94.38 108 ALA A O 1
ATOM 850 N N . VAL A 1 109 ? 5.456 12.504 4.999 1.00 95.06 109 VAL A N 1
ATOM 851 C CA . VAL A 1 109 ? 4.623 12.846 3.835 1.00 95.06 109 VAL A CA 1
ATOM 852 C C . VAL A 1 109 ? 5.421 13.614 2.772 1.00 95.06 109 VAL A C 1
ATOM 854 O O . VAL A 1 109 ? 5.304 13.241 1.605 1.00 95.06 109 VAL A O 1
ATOM 857 N N . PRO A 1 110 ? 6.254 14.622 3.108 1.00 95.19 110 PRO A N 1
ATOM 858 C CA . PRO A 1 110 ? 7.145 15.249 2.131 1.00 95.19 110 PRO A CA 1
ATOM 859 C C . PRO A 1 110 ? 8.068 14.257 1.413 1.00 95.19 110 PRO A C 1
ATOM 861 O O . PRO A 1 110 ? 8.150 14.308 0.187 1.00 95.19 110 PRO A O 1
ATOM 864 N N . ALA A 1 111 ? 8.684 13.319 2.143 1.00 93.38 111 ALA A N 1
ATOM 865 C CA . ALA A 1 111 ? 9.546 12.296 1.551 1.00 93.38 111 ALA A CA 1
ATOM 866 C C . ALA A 1 111 ? 8.785 11.391 0.566 1.00 93.38 111 ALA A C 1
ATOM 868 O O . ALA A 1 111 ? 9.279 11.125 -0.526 1.00 93.38 111 ALA A O 1
ATOM 869 N N . LEU A 1 112 ? 7.556 10.974 0.902 1.00 93.81 112 LEU A N 1
ATOM 870 C CA . LEU A 1 112 ? 6.708 10.186 -0.003 1.00 93.81 112 LEU A CA 1
ATOM 871 C C . LEU A 1 112 ? 6.308 10.968 -1.261 1.00 93.81 112 LEU A C 1
ATOM 873 O O . LEU A 1 112 ? 6.330 10.419 -2.359 1.00 93.81 112 LEU A O 1
ATOM 877 N N . VAL A 1 113 ? 5.947 12.248 -1.118 1.00 95.50 113 VAL A N 1
ATOM 878 C CA . VAL A 1 113 ? 5.601 13.111 -2.261 1.00 95.50 113 VAL A CA 1
ATOM 879 C C . VAL A 1 113 ? 6.798 13.251 -3.200 1.00 95.50 113 VAL A C 1
ATOM 881 O O . VAL A 1 113 ? 6.637 13.085 -4.407 1.00 95.50 113 VAL A O 1
ATOM 884 N N . GLN A 1 114 ? 7.992 13.499 -2.657 1.00 94.88 114 GLN A N 1
ATOM 885 C CA . GLN A 1 114 ? 9.214 13.571 -3.451 1.00 94.88 114 GLN A CA 1
ATOM 886 C C . GLN A 1 114 ? 9.515 12.234 -4.147 1.00 94.88 114 GLN A C 1
ATOM 888 O O . GLN A 1 114 ? 9.675 12.204 -5.365 1.00 94.88 114 GLN A O 1
ATOM 893 N N . ASP A 1 115 ? 9.534 11.125 -3.402 1.00 94.38 115 ASP A N 1
ATOM 894 C CA . ASP A 1 115 ? 9.867 9.801 -3.937 1.00 94.38 115 ASP A CA 1
ATOM 895 C C . ASP A 1 115 ? 8.909 9.362 -5.052 1.00 94.38 115 ASP A C 1
ATOM 897 O O . ASP A 1 115 ? 9.344 8.905 -6.111 1.00 94.38 115 ASP A O 1
ATOM 901 N N . PHE A 1 116 ? 7.602 9.542 -4.854 1.00 95.62 116 PHE A N 1
ATOM 902 C CA . PHE A 1 116 ? 6.609 9.158 -5.856 1.00 95.62 116 PHE A CA 1
ATOM 903 C C . PHE A 1 116 ? 6.612 10.100 -7.056 1.00 95.62 116 PHE A C 1
ATOM 905 O O . PHE A 1 116 ? 6.443 9.630 -8.180 1.00 95.62 116 PHE A O 1
ATOM 912 N N . GLY A 1 117 ? 6.848 11.399 -6.845 1.00 96.38 117 GLY A N 1
ATOM 913 C CA . GLY A 1 117 ? 6.994 12.370 -7.928 1.00 96.38 117 GLY A CA 1
ATOM 914 C C . GLY A 1 117 ? 8.181 12.046 -8.838 1.00 96.38 117 GLY A C 1
ATOM 915 O O . GLY A 1 117 ? 8.027 11.993 -10.057 1.00 96.38 117 GLY A O 1
ATOM 916 N N . GLU A 1 118 ? 9.342 11.739 -8.256 1.00 96.06 118 GLU A N 1
ATOM 917 C CA . GLU A 1 118 ? 10.539 11.340 -9.006 1.00 96.06 118 GLU A CA 1
ATOM 918 C C . GLU A 1 118 ? 10.312 10.038 -9.791 1.00 96.06 118 GLU A C 1
ATOM 920 O O . GLU A 1 118 ? 10.624 9.972 -10.980 1.00 96.06 118 GLU A O 1
ATOM 925 N N . LYS A 1 119 ? 9.703 9.015 -9.172 1.00 96.62 119 LYS A N 1
ATOM 926 C CA . LYS A 1 119 ? 9.372 7.748 -9.851 1.00 96.62 119 LYS A CA 1
ATOM 927 C C . LYS A 1 119 ? 8.354 7.932 -10.981 1.00 96.62 119 LYS A C 1
ATOM 929 O O . LYS A 1 119 ? 8.489 7.306 -12.028 1.00 96.62 119 LYS A O 1
ATOM 934 N N . LEU A 1 120 ? 7.357 8.804 -10.810 1.00 96.75 120 LEU A N 1
ATOM 935 C CA . LEU A 1 120 ? 6.435 9.172 -11.892 1.00 96.75 120 LEU A CA 1
ATOM 936 C C . LEU A 1 120 ? 7.168 9.871 -13.042 1.00 96.75 120 LEU A C 1
ATOM 938 O O . LEU A 1 120 ? 6.861 9.600 -14.202 1.00 96.75 120 LEU A O 1
ATOM 942 N N . GLY A 1 121 ? 8.158 10.712 -12.730 1.00 97.31 121 GLY A N 1
ATOM 943 C CA . GLY A 1 121 ? 9.057 11.310 -13.716 1.00 97.31 121 GLY A CA 1
ATOM 944 C C . GLY A 1 121 ? 9.842 10.260 -14.504 1.00 97.31 121 GLY A C 1
ATOM 945 O O . GLY A 1 121 ? 9.857 10.310 -15.730 1.00 97.31 121 GLY A O 1
ATOM 946 N N . LEU A 1 122 ? 10.412 9.255 -13.828 1.00 96.62 122 LEU A N 1
ATOM 947 C CA . LEU A 1 122 ? 11.097 8.139 -14.495 1.00 96.62 122 LEU A CA 1
ATOM 948 C C . LEU A 1 122 ? 10.157 7.365 -15.426 1.00 9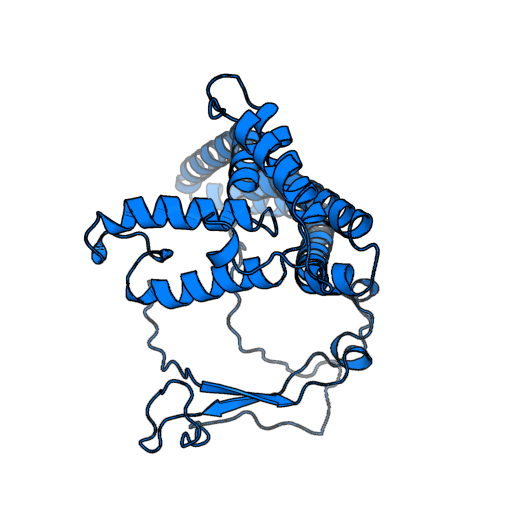6.62 122 LEU A C 1
ATOM 950 O O . LEU A 1 122 ? 10.516 7.085 -16.569 1.00 96.62 122 LEU A O 1
ATOM 954 N N . ILE A 1 123 ? 8.934 7.066 -14.981 1.00 96.00 123 ILE A N 1
ATOM 955 C CA . ILE A 1 123 ? 7.934 6.425 -15.842 1.00 96.00 123 ILE A CA 1
ATOM 956 C C . ILE A 1 123 ? 7.643 7.294 -17.069 1.00 96.00 123 ILE A C 1
ATOM 958 O O . ILE A 1 123 ? 7.588 6.765 -18.174 1.00 96.00 123 ILE A O 1
ATOM 962 N N . ALA A 1 124 ? 7.470 8.609 -16.906 1.00 96.00 124 ALA A N 1
ATOM 963 C CA . ALA A 1 124 ? 7.205 9.512 -18.026 1.00 96.00 124 ALA A CA 1
ATOM 964 C C . ALA A 1 124 ? 8.359 9.533 -19.044 1.00 96.00 124 ALA A C 1
ATOM 966 O O . ALA A 1 124 ? 8.104 9.501 -20.244 1.00 96.00 124 ALA A O 1
ATOM 967 N N . THR A 1 125 ? 9.608 9.515 -18.572 1.00 96.81 125 THR A N 1
ATOM 968 C CA . THR A 1 125 ? 10.807 9.454 -19.422 1.00 96.81 125 THR A CA 1
ATOM 969 C C . THR A 1 125 ? 10.901 8.149 -20.210 1.00 96.81 125 THR A C 1
ATOM 971 O O . THR A 1 125 ? 11.310 8.157 -21.368 1.00 96.81 125 THR A O 1
ATOM 974 N N . HIS A 1 126 ? 10.529 7.021 -19.600 1.00 94.56 126 HIS A N 1
ATOM 975 C CA . HIS A 1 126 ? 10.722 5.698 -20.198 1.00 94.56 126 HIS A CA 1
ATOM 976 C C . HIS A 1 126 ? 9.480 5.126 -20.891 1.00 94.56 126 HIS A C 1
ATOM 978 O O . HIS A 1 126 ? 9.594 4.132 -21.605 1.00 94.56 126 HIS A O 1
ATOM 984 N N . ALA A 1 127 ? 8.293 5.709 -20.708 1.00 92.88 127 ALA A N 1
ATOM 985 C CA . ALA A 1 127 ? 7.062 5.313 -21.396 1.00 92.88 127 ALA A CA 1
ATOM 986 C C . ALA A 1 127 ? 7.013 5.890 -22.824 1.00 92.88 127 ALA A C 1
ATOM 988 O O . ALA A 1 127 ? 6.064 6.576 -23.200 1.00 92.88 127 ALA A O 1
ATOM 989 N N . THR A 1 128 ? 8.060 5.626 -23.608 1.00 92.75 128 THR A N 1
ATOM 990 C CA . THR A 1 128 ? 8.292 6.203 -24.942 1.00 92.75 128 THR A CA 1
ATOM 991 C C . THR A 1 128 ? 7.377 5.631 -26.023 1.00 92.75 128 THR A C 1
ATOM 993 O O . THR A 1 128 ? 7.141 6.284 -27.037 1.00 92.75 128 THR A O 1
ATOM 996 N N . ASP A 1 129 ? 6.832 4.431 -25.810 1.00 90.94 129 ASP A N 1
ATOM 997 C CA . ASP A 1 129 ? 5.887 3.774 -26.711 1.00 90.94 129 ASP A CA 1
ATOM 998 C C . ASP A 1 129 ? 4.759 3.049 -25.953 1.00 90.94 129 ASP A C 1
ATOM 1000 O O . ASP A 1 129 ? 4.736 2.966 -24.721 1.00 90.94 129 ASP A O 1
ATOM 1004 N N . ARG A 1 130 ? 3.789 2.507 -26.703 1.00 90.19 130 ARG A N 1
ATOM 1005 C CA . ARG A 1 130 ? 2.618 1.816 -26.141 1.00 90.19 130 ARG A CA 1
ATOM 1006 C C . ARG A 1 130 ? 2.984 0.562 -25.343 1.00 90.19 130 ARG A C 1
ATOM 1008 O O . ARG A 1 130 ? 2.309 0.276 -24.354 1.00 90.19 130 ARG A O 1
ATOM 1015 N N . ALA A 1 131 ? 3.984 -0.205 -25.770 1.00 88.88 131 ALA A N 1
ATOM 1016 C CA . ALA A 1 131 ? 4.385 -1.433 -25.092 1.00 88.88 131 ALA A CA 1
ATOM 1017 C C . ALA A 1 131 ? 5.078 -1.113 -23.759 1.00 88.88 131 ALA A C 1
ATOM 1019 O O . ALA A 1 131 ? 4.708 -1.680 -22.729 1.00 88.88 131 ALA A O 1
ATOM 1020 N N . ALA A 1 132 ? 5.998 -0.144 -23.752 1.00 89.62 132 ALA A N 1
ATOM 1021 C CA . ALA A 1 132 ? 6.632 0.367 -22.541 1.00 89.62 132 ALA A CA 1
ATOM 1022 C C . ALA A 1 132 ? 5.594 0.965 -21.575 1.00 89.62 132 ALA A C 1
ATOM 1024 O O . ALA A 1 132 ? 5.559 0.618 -20.390 1.00 89.62 132 ALA A O 1
ATOM 1025 N N . ALA A 1 133 ? 4.680 1.795 -22.086 1.00 91.19 133 ALA A N 1
ATOM 1026 C CA . ALA A 1 133 ? 3.602 2.379 -21.293 1.00 91.19 133 ALA A CA 1
ATOM 1027 C C . ALA A 1 133 ? 2.693 1.311 -20.664 1.00 91.19 133 ALA A C 1
ATOM 1029 O O . ALA A 1 133 ? 2.285 1.464 -19.513 1.00 91.19 133 ALA A O 1
ATOM 1030 N N . LEU A 1 134 ? 2.397 0.219 -21.381 1.00 90.50 134 LEU A N 1
ATOM 1031 C CA . LEU A 1 134 ? 1.568 -0.872 -20.867 1.00 90.50 134 LEU A CA 1
ATOM 1032 C C . LEU A 1 134 ? 2.245 -1.606 -19.703 1.00 90.50 134 LEU A C 1
ATOM 1034 O O . LEU A 1 134 ? 1.598 -1.827 -18.679 1.00 90.50 134 LEU A O 1
ATOM 1038 N N . LYS A 1 135 ? 3.542 -1.914 -19.822 1.00 89.44 135 LYS A N 1
ATOM 1039 C CA . LYS A 1 135 ? 4.334 -2.542 -18.749 1.00 89.44 135 LYS A CA 1
ATOM 1040 C C . LYS A 1 135 ? 4.347 -1.694 -17.473 1.00 89.44 135 LYS A C 1
ATOM 1042 O O . LYS A 1 135 ? 4.216 -2.205 -16.366 1.00 89.44 135 LYS A O 1
ATOM 1047 N N . MET A 1 136 ? 4.419 -0.371 -17.616 1.00 92.50 136 MET A N 1
ATOM 1048 C CA . MET A 1 136 ? 4.473 0.551 -16.475 1.00 92.50 136 MET A CA 1
ATOM 1049 C C . MET A 1 136 ? 3.100 1.050 -15.999 1.00 92.50 136 MET A C 1
ATOM 1051 O O . MET A 1 136 ? 3.027 1.720 -14.968 1.00 92.50 136 MET A O 1
ATOM 1055 N N . ALA A 1 137 ? 1.999 0.718 -16.682 1.00 90.12 137 ALA A N 1
ATOM 1056 C CA . ALA A 1 137 ? 0.673 1.281 -16.405 1.00 90.12 137 ALA A CA 1
ATOM 1057 C C . ALA A 1 137 ? 0.196 1.023 -14.965 1.00 90.12 137 ALA A C 1
ATOM 1059 O O . ALA A 1 137 ? -0.314 1.930 -14.302 1.00 90.12 137 ALA A O 1
ATOM 1060 N N . THR A 1 138 ? 0.404 -0.195 -14.453 1.00 88.19 138 THR A N 1
ATOM 1061 C CA . THR A 1 138 ? 0.020 -0.562 -13.079 1.00 88.19 138 THR A CA 1
ATOM 1062 C C . THR A 1 138 ? 0.827 0.221 -12.043 1.00 88.19 138 THR A C 1
ATOM 1064 O O . THR A 1 138 ? 0.257 0.739 -11.082 1.00 88.19 138 THR A O 1
ATOM 1067 N N . ALA A 1 139 ? 2.145 0.336 -12.244 1.00 90.75 139 ALA A N 1
ATOM 1068 C CA . ALA A 1 139 ? 3.020 1.094 -11.354 1.00 90.75 139 ALA A CA 1
ATOM 1069 C C . ALA A 1 139 ? 2.680 2.588 -11.383 1.00 90.75 139 ALA A C 1
ATOM 1071 O O . ALA A 1 139 ? 2.537 3.198 -10.326 1.00 90.75 139 ALA A O 1
ATOM 1072 N N . ARG A 1 140 ? 2.450 3.150 -12.577 1.00 93.38 140 ARG A N 1
ATOM 1073 C CA . ARG A 1 140 ? 2.022 4.539 -12.761 1.00 93.38 140 ARG A CA 1
ATOM 1074 C C . ARG A 1 140 ? 0.729 4.830 -12.007 1.00 93.38 140 ARG A C 1
ATOM 1076 O O . ARG A 1 140 ? 0.692 5.785 -11.242 1.00 93.38 140 ARG A O 1
ATOM 1083 N N . LYS A 1 141 ? -0.311 4.006 -12.193 1.00 90.19 141 LYS A N 1
ATOM 1084 C CA . LYS A 1 141 ? -1.610 4.189 -11.524 1.00 90.19 141 LYS A CA 1
ATOM 1085 C C . LYS A 1 141 ? -1.467 4.132 -10.000 1.00 90.19 141 LYS A C 1
ATOM 1087 O O . LYS A 1 141 ? -2.019 4.980 -9.304 1.00 90.19 141 LYS A O 1
ATOM 1092 N N . GLY A 1 142 ? -0.708 3.160 -9.485 1.00 91.19 142 GLY A N 1
ATOM 1093 C CA . GLY A 1 142 ? -0.422 3.041 -8.053 1.00 91.19 142 GLY A CA 1
ATOM 1094 C C . 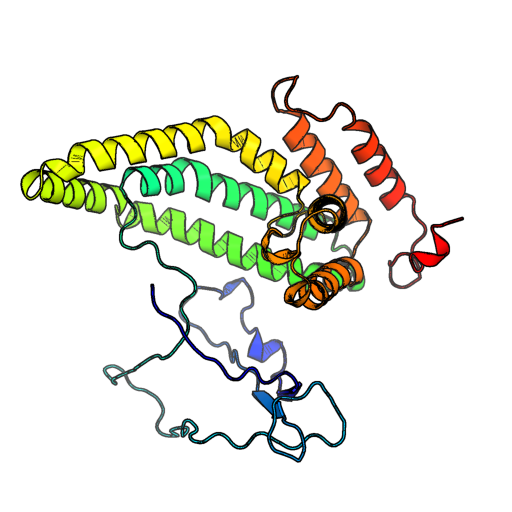GLY A 1 142 ? 0.289 4.277 -7.500 1.00 91.19 142 GLY A C 1
ATOM 1095 O O . GLY A 1 142 ? -0.205 4.906 -6.568 1.00 91.19 142 GLY A O 1
ATOM 1096 N N . LEU A 1 143 ? 1.397 4.679 -8.126 1.00 94.25 143 LEU A N 1
ATOM 1097 C CA . LEU A 1 143 ? 2.178 5.849 -7.720 1.00 94.25 143 LEU A CA 1
ATOM 1098 C C . LEU A 1 143 ? 1.383 7.155 -7.811 1.00 94.25 143 LEU A C 1
ATOM 1100 O O . LEU A 1 143 ? 1.415 7.940 -6.870 1.00 94.25 143 LEU A O 1
ATOM 1104 N N . ALA A 1 144 ? 0.639 7.383 -8.897 1.00 92.88 144 ALA A N 1
ATOM 1105 C CA . ALA A 1 144 ? -0.164 8.594 -9.078 1.00 92.88 144 ALA A CA 1
ATOM 1106 C C . ALA A 1 144 ? -1.251 8.721 -8.000 1.00 92.88 144 ALA A C 1
ATOM 1108 O O . ALA A 1 144 ? -1.442 9.798 -7.430 1.00 92.88 144 ALA A O 1
ATOM 1109 N N . ASN A 1 145 ? -1.910 7.610 -7.660 1.00 91.44 145 ASN A N 1
ATOM 1110 C CA . ASN A 1 145 ? -2.893 7.559 -6.582 1.00 91.44 145 ASN A CA 1
ATOM 1111 C C . ASN A 1 145 ? -2.273 7.907 -5.220 1.00 91.44 145 ASN A C 1
ATOM 1113 O O . ASN A 1 145 ? -2.784 8.758 -4.490 1.00 91.44 145 ASN A O 1
ATOM 1117 N N . GLU A 1 146 ? -1.154 7.270 -4.885 1.00 91.38 146 GLU A N 1
ATOM 1118 C CA . GLU A 1 146 ? -0.451 7.487 -3.620 1.00 91.38 146 GLU A CA 1
ATOM 1119 C C . GLU A 1 146 ? 0.134 8.905 -3.517 1.00 91.38 146 GLU A C 1
ATOM 1121 O O . GLU A 1 146 ? 0.058 9.528 -2.453 1.00 91.38 146 GLU A O 1
ATOM 1126 N N . TYR A 1 147 ? 0.652 9.445 -4.624 1.00 94.62 147 TYR A N 1
ATOM 1127 C CA . TYR A 1 147 ? 1.150 10.814 -4.733 1.00 94.62 147 TYR A CA 1
ATOM 1128 C C . TYR A 1 147 ? 0.028 11.823 -4.476 1.00 94.62 147 TYR A C 1
ATOM 1130 O O . TYR A 1 147 ? 0.131 12.628 -3.547 1.00 94.62 147 TYR A O 1
ATOM 1138 N N . LYS A 1 148 ? -1.086 11.734 -5.222 1.00 92.44 148 LYS A N 1
ATOM 1139 C CA . LYS A 1 148 ? -2.229 12.649 -5.071 1.00 92.44 148 LYS A CA 1
ATOM 1140 C C . LYS A 1 148 ? -2.800 12.590 -3.654 1.00 92.44 148 LYS A C 1
ATOM 1142 O O . LYS A 1 148 ? -3.014 13.631 -3.031 1.00 92.44 148 LYS A O 1
ATOM 1147 N N . ARG A 1 149 ? -2.947 11.383 -3.090 1.00 91.94 149 ARG A N 1
ATOM 1148 C CA . ARG A 1 149 ? -3.388 11.200 -1.699 1.00 91.94 149 ARG A CA 1
ATOM 1149 C C . ARG A 1 149 ? -2.434 11.852 -0.697 1.00 91.94 149 ARG A C 1
ATOM 1151 O O . ARG A 1 149 ? -2.891 12.473 0.259 1.00 91.94 149 ARG A O 1
ATOM 1158 N N . SER A 1 150 ? -1.124 11.708 -0.886 1.00 93.56 150 SER A N 1
ATOM 1159 C CA . SER A 1 150 ? -0.116 12.259 0.028 1.00 93.56 150 SER A CA 1
ATOM 1160 C C . SER A 1 150 ? -0.079 13.788 -0.021 1.00 93.56 150 SER A C 1
ATOM 1162 O O . SER A 1 150 ? -0.059 14.429 1.031 1.00 93.56 150 SER A O 1
ATOM 1164 N N . VAL A 1 151 ? -0.180 14.376 -1.218 1.00 93.25 151 VAL A N 1
ATOM 1165 C CA . VAL A 1 151 ? -0.327 15.829 -1.399 1.00 93.25 151 VAL A CA 1
ATOM 1166 C C . VAL A 1 151 ? -1.596 16.332 -0.706 1.00 93.25 151 VAL A C 1
ATOM 1168 O O . VAL A 1 151 ? -1.521 17.242 0.123 1.00 93.25 151 VAL A O 1
ATOM 1171 N N . GLY A 1 152 ? -2.746 15.701 -0.968 1.00 92.62 152 GLY A N 1
ATOM 1172 C CA . GLY A 1 152 ? -4.022 16.074 -0.352 1.00 92.62 152 GLY A CA 1
ATOM 1173 C C . GLY A 1 152 ? -3.996 15.961 1.174 1.00 92.62 152 GLY A C 1
ATOM 1174 O O . GLY A 1 152 ? -4.421 16.882 1.874 1.00 92.62 152 GLY A O 1
ATOM 1175 N N . LYS A 1 153 ? -3.411 14.879 1.707 1.00 90.75 153 LYS A N 1
ATOM 1176 C CA . LYS A 1 153 ? -3.225 14.684 3.151 1.00 90.75 153 LYS A CA 1
ATOM 1177 C C . LYS A 1 153 ? -2.440 15.837 3.772 1.00 90.75 153 LYS A C 1
ATOM 1179 O O . LYS A 1 153 ? -2.881 16.377 4.780 1.00 90.75 153 LYS A O 1
ATOM 1184 N N . ARG A 1 154 ? -1.315 16.238 3.174 1.00 89.69 154 ARG A N 1
ATOM 1185 C CA . ARG A 1 154 ? -0.483 17.341 3.682 1.00 89.69 154 ARG A CA 1
ATOM 1186 C C . ARG A 1 154 ? -1.252 18.662 3.730 1.00 89.69 154 ARG A C 1
ATOM 1188 O O . ARG A 1 154 ? -1.232 19.354 4.744 1.00 89.69 154 ARG A O 1
ATOM 1195 N N . VAL A 1 155 ? -1.961 18.993 2.649 1.00 92.56 155 VAL A N 1
ATOM 1196 C CA . VAL A 1 155 ? -2.773 20.217 2.567 1.00 92.56 155 VAL A CA 1
ATOM 1197 C C . VAL A 1 155 ? -3.858 20.215 3.643 1.00 92.56 155 VAL A C 1
ATOM 1199 O O . VAL A 1 155 ? -3.993 21.185 4.389 1.00 92.56 155 VAL A O 1
ATOM 1202 N N . MET A 1 156 ? -4.602 19.115 3.765 1.00 92.62 156 MET A N 1
ATOM 1203 C CA . MET A 1 156 ? -5.727 19.034 4.694 1.00 92.62 156 MET A CA 1
ATOM 1204 C C . MET A 1 156 ? -5.298 18.962 6.156 1.00 92.62 156 MET A C 1
ATOM 1206 O O . MET A 1 156 ? -5.930 19.613 6.983 1.00 92.62 156 MET A O 1
ATOM 1210 N N . MET A 1 157 ? -4.209 18.257 6.484 1.00 92.06 157 MET A N 1
ATOM 1211 C CA . MET A 1 157 ? -3.670 18.225 7.850 1.00 92.06 157 MET A CA 1
ATOM 1212 C C . MET A 1 157 ? -3.368 19.636 8.369 1.00 92.06 157 MET A C 1
ATOM 1214 O O . MET A 1 157 ? -3.741 19.971 9.493 1.00 92.06 157 MET A O 1
ATOM 1218 N N . ARG A 1 158 ? -2.751 20.478 7.530 1.00 92.81 158 ARG A N 1
ATOM 1219 C CA . ARG A 1 158 ? -2.428 21.871 7.867 1.00 92.81 158 ARG A CA 1
ATOM 1220 C C . ARG A 1 158 ? -3.664 22.764 7.891 1.00 92.81 158 ARG A C 1
ATOM 1222 O O . ARG A 1 158 ? -3.822 23.553 8.817 1.00 92.81 158 ARG A O 1
ATOM 1229 N N . LYS A 1 159 ? -4.557 22.626 6.904 1.00 95.31 159 LYS A N 1
ATOM 1230 C CA . LYS A 1 159 ? -5.795 23.419 6.818 1.00 95.31 159 LYS A CA 1
ATOM 1231 C C . LYS A 1 159 ? -6.703 23.194 8.028 1.00 95.31 159 LYS A C 1
ATOM 1233 O O . LYS A 1 159 ? -7.265 24.154 8.543 1.00 95.31 159 LYS A O 1
ATOM 1238 N N . LEU A 1 160 ? -6.826 21.944 8.470 1.00 94.69 160 LEU A N 1
ATOM 1239 C CA . LEU A 1 160 ? -7.644 21.556 9.620 1.00 94.69 160 LEU A CA 1
ATOM 1240 C C . LEU A 1 160 ? -6.939 21.763 10.963 1.00 94.69 160 LEU A C 1
ATOM 1242 O O . LEU A 1 160 ? -7.586 21.624 11.989 1.00 94.69 160 LEU A O 1
ATOM 1246 N N . ARG A 1 161 ? -5.640 22.101 10.971 1.00 95.38 161 ARG A N 1
ATOM 1247 C CA . ARG A 1 161 ? -4.853 22.291 12.202 1.00 95.38 161 ARG A CA 1
ATOM 1248 C C . ARG A 1 161 ? -4.894 21.068 13.131 1.00 95.38 161 ARG A C 1
ATOM 1250 O O . ARG A 1 161 ? -4.963 21.198 14.350 1.00 95.38 161 ARG A O 1
ATOM 1257 N N . LEU A 1 162 ? -4.825 19.866 12.544 1.00 94.62 162 LEU A N 1
ATOM 1258 C CA . LEU A 1 162 ? -4.993 18.605 13.285 1.00 94.62 162 LEU A CA 1
ATOM 1259 C C . LEU A 1 162 ? -3.930 18.397 14.368 1.00 94.62 162 LEU A C 1
ATOM 1261 O O . LEU A 1 162 ? -4.188 17.725 15.361 1.00 94.62 162 LEU A O 1
ATOM 1265 N N . GLN A 1 163 ? -2.722 18.929 14.165 1.00 95.50 163 GLN A N 1
ATOM 1266 C CA . GLN A 1 163 ? -1.677 18.853 15.180 1.00 95.50 163 GLN A CA 1
ATOM 1267 C C . GLN A 1 163 ? -2.060 19.678 16.410 1.00 95.50 163 GLN A C 1
ATOM 1269 O O . GLN A 1 163 ? -2.001 19.149 17.511 1.00 95.50 163 GLN A O 1
ATOM 1274 N N . GLN A 1 164 ? -2.507 20.921 16.221 1.00 96.56 164 GLN A N 1
ATOM 1275 C CA . GLN A 1 164 ? -2.912 21.800 17.319 1.00 96.56 164 GLN A CA 1
ATOM 1276 C C . GLN A 1 164 ? -4.124 21.243 18.072 1.00 96.56 164 GLN A C 1
ATOM 1278 O O . GLN A 1 164 ? -4.170 21.289 19.296 1.00 96.56 164 GLN A O 1
ATOM 1283 N N . GLU A 1 165 ? -5.091 20.682 17.343 1.00 96.81 165 GLU A N 1
ATOM 1284 C CA . GLU A 1 165 ? -6.230 19.982 17.943 1.00 96.81 165 GLU A CA 1
ATOM 1285 C C . GLU A 1 165 ? -5.757 18.813 18.823 1.00 96.81 165 GLU A C 1
ATOM 1287 O O . GLU A 1 165 ? -6.153 18.704 19.982 1.00 96.81 165 GLU A O 1
ATOM 1292 N N . ARG A 1 166 ? -4.828 17.989 18.317 1.00 97.81 166 ARG A N 1
ATOM 1293 C CA . ARG A 1 166 ? -4.254 16.867 19.072 1.00 97.81 166 ARG A CA 1
ATOM 1294 C C . ARG A 1 166 ? -3.438 17.320 20.284 1.00 97.81 166 ARG A C 1
ATOM 1296 O O . ARG A 1 166 ? -3.520 16.662 21.313 1.00 97.81 166 ARG A O 1
ATOM 1303 N N . GLU A 1 167 ? -2.677 18.406 20.182 1.00 98.00 167 GLU A N 1
ATOM 1304 C CA . GLU A 1 167 ? -1.918 18.982 21.304 1.00 98.00 167 GLU A CA 1
ATOM 1305 C C . GLU A 1 167 ? -2.858 19.419 22.437 1.00 98.00 167 GLU A C 1
ATOM 1307 O O . GLU A 1 167 ? -2.611 19.089 23.595 1.00 98.00 167 GLU A O 1
ATOM 1312 N N . ALA A 1 168 ? -3.981 20.068 22.109 1.00 98.12 168 ALA A N 1
ATOM 1313 C CA . ALA A 1 168 ? -4.994 20.446 23.096 1.00 98.12 168 ALA A CA 1
ATOM 1314 C C . ALA A 1 168 ? -5.678 19.221 23.735 1.00 98.12 168 ALA A C 1
ATOM 1316 O O . ALA A 1 168 ? -5.902 19.188 24.947 1.00 98.12 168 ALA A O 1
ATOM 1317 N N . GLU A 1 169 ? -5.984 18.187 22.943 1.00 98.06 169 GLU A N 1
ATOM 1318 C CA . GLU A 1 169 ? -6.503 16.915 23.467 1.00 98.06 169 GLU A CA 1
ATOM 1319 C C . GLU A 1 169 ? -5.499 16.223 24.405 1.00 98.06 169 GLU A C 1
ATOM 1321 O O . GLU A 1 169 ? -5.889 15.656 25.425 1.00 98.06 169 GLU A O 1
ATOM 1326 N N . GLU A 1 170 ? -4.207 16.263 24.077 1.00 98.19 170 GLU A N 1
ATOM 1327 C CA . GLU A 1 170 ? -3.138 15.693 24.900 1.00 98.19 170 GLU A CA 1
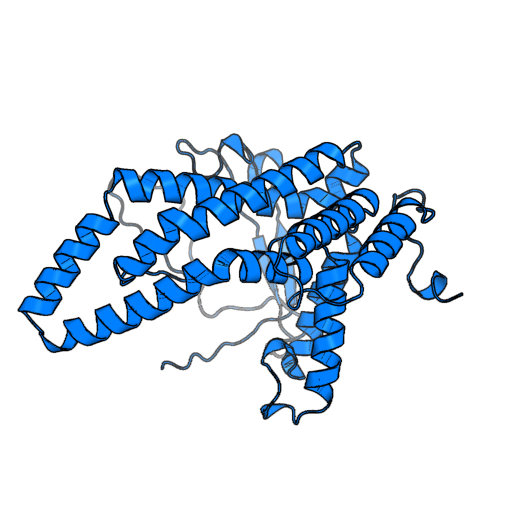ATOM 1328 C C . GLU A 1 170 ? -2.928 16.467 26.206 1.00 98.19 170 GLU A C 1
ATOM 1330 O O . GLU A 1 170 ? -2.726 15.844 27.251 1.00 98.19 170 GLU A O 1
ATOM 1335 N N . GLU A 1 171 ? -3.022 17.798 26.181 1.00 98.25 171 GLU A N 1
ATOM 1336 C CA . GLU A 1 171 ? -2.976 18.632 27.386 1.00 98.25 171 GLU A CA 1
ATOM 1337 C C . GLU A 1 171 ? -4.141 18.297 28.328 1.00 98.25 171 GLU A C 1
ATOM 1339 O O . GLU A 1 171 ? -3.927 18.014 29.512 1.00 98.25 171 GLU A O 1
ATOM 1344 N N . ALA A 1 172 ? -5.363 18.226 27.791 1.00 98.25 172 ALA A N 1
ATOM 1345 C CA . ALA A 1 172 ? -6.541 17.814 28.549 1.00 98.25 172 ALA A CA 1
ATOM 1346 C C . ALA A 1 172 ? -6.395 16.386 29.106 1.00 98.25 172 ALA A C 1
ATOM 1348 O O . ALA A 1 172 ? -6.757 16.125 30.257 1.00 98.25 172 ALA A O 1
ATOM 1349 N N . LEU A 1 173 ? -5.813 15.466 28.327 1.00 98.06 173 LEU A N 1
ATOM 1350 C CA . LEU A 1 173 ? -5.514 14.109 28.777 1.00 98.06 173 LEU A CA 1
ATOM 1351 C C . LEU A 1 173 ? -4.510 14.105 29.935 1.00 98.06 173 LEU A C 1
ATOM 1353 O O . LEU A 1 173 ? -4.717 13.375 30.898 1.00 98.06 173 LEU A O 1
ATOM 1357 N N . CYS A 1 174 ? -3.450 14.911 29.877 1.00 98.25 174 CYS A N 1
ATOM 1358 C CA . CYS A 1 174 ? -2.458 14.992 30.950 1.00 98.25 174 CYS A CA 1
ATOM 1359 C C . CYS A 1 174 ? -3.037 15.616 32.224 1.00 98.25 174 CYS A C 1
ATOM 1361 O O . CYS A 1 174 ? -2.694 15.178 33.321 1.00 98.25 174 CYS A O 1
ATOM 1363 N N . ALA A 1 175 ? -3.939 16.591 32.092 1.00 98.31 175 ALA A N 1
ATOM 1364 C CA . ALA A 1 175 ? -4.654 17.165 33.228 1.00 98.31 175 ALA A CA 1
ATOM 1365 C C . ALA A 1 175 ? -5.573 16.132 33.908 1.00 98.31 175 ALA A C 1
ATOM 1367 O O . ALA A 1 175 ? -5.610 16.050 35.135 1.00 98.31 175 ALA A O 1
ATOM 1368 N N . ALA A 1 176 ? -6.282 15.313 33.122 1.00 98.38 176 ALA A N 1
ATOM 1369 C CA . ALA A 1 176 ? -7.167 14.268 33.639 1.00 98.38 176 ALA A CA 1
ATOM 1370 C C . ALA A 1 176 ? -6.414 13.017 34.133 1.00 98.38 176 ALA A C 1
ATOM 1372 O O . ALA A 1 176 ? -6.857 12.344 35.063 1.00 98.38 176 ALA A O 1
ATOM 1373 N N . ALA A 1 177 ? -5.281 12.695 33.511 1.00 98.19 177 ALA A N 1
ATOM 1374 C CA . ALA A 1 177 ? -4.463 11.523 33.789 1.00 98.19 177 ALA A CA 1
ATOM 1375 C C . ALA A 1 177 ? -2.966 11.885 33.703 1.00 98.19 177 ALA A C 1
ATOM 1377 O O . ALA A 1 177 ? -2.331 11.659 32.669 1.00 98.19 177 ALA A O 1
ATOM 1378 N N . PRO A 1 178 ? -2.357 12.382 34.799 1.00 97.38 178 PRO A N 1
ATOM 1379 C CA . PRO A 1 178 ? -0.955 12.821 34.805 1.00 97.38 178 PRO A CA 1
ATOM 1380 C C . PRO A 1 178 ? 0.061 11.747 34.387 1.00 97.38 178 PRO A C 1
ATOM 1382 O O . PRO A 1 178 ? 1.157 12.064 33.930 1.00 97.38 178 PRO A O 1
ATOM 1385 N N . THR A 1 179 ? -0.301 10.464 34.487 1.00 97.88 179 THR A N 1
ATOM 1386 C CA . THR A 1 179 ? 0.508 9.334 34.001 1.00 97.88 179 THR A CA 1
ATOM 1387 C C . THR A 1 179 ? 0.675 9.307 32.477 1.00 97.88 179 THR A C 1
ATOM 1389 O O . THR A 1 179 ? 1.594 8.651 31.988 1.00 97.88 179 THR A O 1
ATOM 1392 N N . ALA A 1 180 ? -0.153 10.029 31.713 1.00 97.81 180 ALA A N 1
ATOM 1393 C CA . ALA A 1 180 ? -0.026 10.146 30.261 1.00 97.81 180 ALA A CA 1
ATOM 1394 C C . ALA A 1 180 ? 1.208 10.961 29.839 1.00 97.81 180 ALA A C 1
ATOM 1396 O O . ALA A 1 180 ? 1.843 10.632 28.836 1.00 97.81 180 ALA A O 1
ATOM 1397 N N . ALA A 1 181 ? 1.597 11.972 30.622 1.00 98.06 181 ALA A N 1
ATOM 1398 C CA . ALA A 1 181 ? 2.711 12.864 30.301 1.00 98.06 181 ALA A CA 1
ATOM 1399 C C . ALA A 1 181 ? 4.045 12.125 30.044 1.00 98.06 181 ALA A C 1
ATOM 1401 O O . ALA A 1 181 ? 4.631 12.315 28.973 1.00 98.06 181 ALA A O 1
ATOM 1402 N N . PRO A 1 182 ? 4.534 11.231 30.935 1.00 98.19 182 PRO A N 1
ATOM 1403 C CA . PRO A 1 182 ? 5.765 10.486 30.665 1.00 98.19 182 PRO A CA 1
ATOM 1404 C C . PRO A 1 182 ? 5.653 9.540 29.457 1.00 98.19 182 PRO A C 1
ATOM 1406 O O . PRO A 1 182 ? 6.654 9.303 28.783 1.00 98.19 182 PRO A O 1
ATOM 1409 N N . LEU A 1 183 ? 4.461 9.021 29.137 1.00 97.62 183 LEU A N 1
ATOM 1410 C CA . LEU A 1 183 ? 4.251 8.160 27.965 1.00 97.62 183 LEU A CA 1
ATOM 1411 C C . LEU A 1 183 ? 4.315 8.961 26.657 1.00 97.62 183 LEU A C 1
ATOM 1413 O O . LEU A 1 183 ? 4.966 8.535 25.701 1.00 97.62 183 LEU A O 1
ATOM 1417 N N . LEU A 1 184 ? 3.701 10.146 26.621 1.00 97.94 184 LEU A N 1
ATOM 1418 C CA . LEU A 1 184 ? 3.794 11.063 25.482 1.00 97.94 184 LEU A CA 1
ATOM 1419 C C . LEU A 1 184 ? 5.241 11.524 25.251 1.00 97.94 184 LEU A C 1
ATOM 1421 O O . LEU A 1 184 ? 5.699 11.555 24.107 1.00 97.94 184 LEU A O 1
ATOM 1425 N N . ALA A 1 185 ? 6.003 11.779 26.319 1.00 98.06 185 ALA A N 1
ATOM 1426 C CA . ALA A 1 185 ? 7.428 12.106 26.228 1.00 98.06 185 ALA A CA 1
ATOM 1427 C C . ALA A 1 185 ? 8.274 10.953 25.641 1.00 98.06 185 ALA A C 1
ATOM 1429 O O . ALA A 1 185 ? 9.167 11.181 24.815 1.00 98.06 185 ALA A O 1
ATOM 1430 N N . GLN A 1 186 ? 7.970 9.701 26.002 1.00 98.19 186 GLN A N 1
ATOM 1431 C CA . GLN A 1 186 ? 8.612 8.528 25.394 1.00 98.19 186 GLN A CA 1
ATOM 1432 C C . GLN A 1 186 ? 8.282 8.419 23.901 1.00 98.19 186 GLN A C 1
ATOM 1434 O O . GLN A 1 186 ? 9.180 8.206 23.084 1.00 98.19 186 GLN A O 1
ATOM 1439 N N . LEU A 1 187 ? 7.018 8.627 23.518 1.00 97.81 187 LEU A N 1
ATOM 1440 C CA . LEU A 1 187 ? 6.614 8.642 22.109 1.00 97.81 187 LEU A CA 1
ATOM 1441 C C . LEU A 1 187 ? 7.335 9.751 21.333 1.00 97.81 187 LEU A C 1
ATOM 1443 O O . LEU A 1 187 ? 7.846 9.494 20.243 1.00 97.81 187 LEU A O 1
ATOM 1447 N N . ALA A 1 188 ? 7.451 10.953 21.902 1.00 98.00 188 ALA A N 1
ATOM 1448 C CA . ALA A 1 188 ? 8.204 12.048 21.296 1.00 98.00 188 ALA A CA 1
ATOM 1449 C C . ALA A 1 188 ? 9.675 11.669 21.050 1.00 98.00 188 ALA A C 1
ATOM 1451 O O . ALA A 1 188 ? 10.195 11.918 19.963 1.00 98.00 188 ALA A O 1
ATOM 1452 N N . THR A 1 189 ? 10.315 10.979 22.001 1.00 98.31 189 THR A N 1
ATOM 1453 C CA . THR A 1 189 ? 11.682 10.449 21.834 1.00 98.31 189 THR A CA 1
ATOM 1454 C C . THR A 1 189 ? 11.780 9.468 20.661 1.00 98.31 189 THR A C 1
ATOM 1456 O O . THR A 1 189 ? 12.711 9.544 19.856 1.00 98.31 189 THR A O 1
ATOM 1459 N N . VAL A 1 190 ? 10.801 8.569 20.511 1.00 97.69 190 VAL A N 1
ATOM 1460 C CA . VAL A 1 190 ? 10.753 7.623 19.382 1.00 97.69 190 VAL A CA 1
ATOM 1461 C C . VAL A 1 190 ? 10.642 8.364 18.047 1.00 97.69 190 VAL A C 1
ATOM 1463 O O . VAL A 1 190 ? 11.405 8.074 17.125 1.00 97.69 190 VAL A O 1
ATOM 1466 N N . TYR A 1 191 ? 9.745 9.348 17.930 1.00 97.75 191 TYR A N 1
ATOM 1467 C CA . TYR A 1 191 ? 9.591 10.116 16.687 1.00 97.75 191 TYR A CA 1
ATOM 1468 C C . TYR A 1 191 ? 10.787 11.025 16.389 1.00 97.75 191 TYR A C 1
ATOM 1470 O O . TYR A 1 191 ? 11.138 11.194 15.220 1.00 97.75 191 TYR A O 1
ATOM 1478 N N . ALA A 1 192 ? 11.463 11.547 17.414 1.00 97.69 192 ALA A N 1
ATOM 1479 C CA . ALA A 1 192 ? 12.721 12.266 17.243 1.00 97.69 192 ALA A CA 1
ATOM 1480 C C . ALA A 1 192 ? 13.805 11.358 16.638 1.00 97.69 192 ALA A C 1
ATOM 1482 O O . ALA A 1 192 ? 14.489 11.760 15.696 1.00 97.69 192 ALA A O 1
ATOM 1483 N N . ARG A 1 193 ? 13.906 10.099 17.095 1.00 96.75 193 ARG A N 1
ATOM 1484 C CA . ARG A 1 193 ? 14.817 9.111 16.496 1.00 96.75 193 ARG A CA 1
ATOM 1485 C C . ARG A 1 193 ? 14.440 8.788 15.050 1.00 96.75 193 ARG A C 1
ATOM 1487 O O . ARG A 1 193 ? 15.315 8.808 14.193 1.00 96.75 193 ARG A O 1
ATOM 1494 N N . LEU A 1 194 ? 13.156 8.552 14.765 1.00 96.06 194 LEU A N 1
ATOM 1495 C CA . LEU A 1 194 ? 12.675 8.297 13.398 1.00 96.06 194 LEU A CA 1
ATOM 1496 C C . LEU A 1 194 ? 12.975 9.459 12.444 1.00 96.06 194 LEU A C 1
ATOM 1498 O O . LEU A 1 194 ? 13.265 9.232 11.271 1.00 96.06 194 LEU A O 1
ATOM 1502 N N . ARG A 1 195 ? 12.915 10.702 12.933 1.00 96.62 195 ARG A N 1
ATOM 1503 C CA . ARG A 1 195 ? 13.336 11.888 12.178 1.00 96.62 195 ARG A CA 1
ATOM 1504 C C . ARG A 1 195 ? 14.832 11.861 11.899 1.00 96.62 195 ARG A C 1
ATOM 1506 O O . ARG A 1 195 ? 15.219 11.988 10.740 1.00 96.62 195 ARG A O 1
ATOM 1513 N N . ALA A 1 196 ? 15.646 11.650 12.930 1.00 94.69 196 ALA A N 1
ATOM 1514 C CA . ALA A 1 196 ? 17.102 11.623 12.810 1.00 94.69 196 ALA A CA 1
ATOM 1515 C C . ALA A 1 196 ? 17.609 10.523 11.859 1.00 94.69 196 ALA A C 1
ATOM 1517 O O . ALA A 1 196 ? 18.630 10.702 11.208 1.00 94.69 196 ALA A O 1
ATOM 1518 N N . THR A 1 197 ? 16.891 9.401 11.743 1.00 92.38 197 THR A N 1
ATOM 1519 C CA . THR A 1 197 ? 17.262 8.272 10.869 1.00 92.38 197 THR A CA 1
ATOM 1520 C C . THR A 1 197 ? 16.425 8.183 9.588 1.00 92.38 197 THR A C 1
ATOM 1522 O O . THR A 1 197 ? 16.392 7.131 8.942 1.00 92.38 197 THR A O 1
ATOM 1525 N N . SER A 1 198 ? 15.700 9.244 9.228 1.00 92.62 198 SER A N 1
ATOM 1526 C CA . SER A 1 198 ? 14.760 9.217 8.099 1.00 92.62 198 SER A CA 1
ATOM 1527 C C . SER A 1 198 ? 15.456 9.021 6.749 1.00 92.62 198 SER A C 1
ATOM 1529 O O . SER A 1 198 ? 14.988 8.216 5.948 1.00 92.62 198 SER A O 1
ATOM 1531 N N . GLU A 1 199 ? 16.607 9.658 6.529 1.00 90.06 199 GLU A N 1
ATOM 1532 C CA . GLU A 1 199 ? 17.395 9.506 5.295 1.00 90.06 199 GLU A CA 1
ATOM 1533 C C . GLU A 1 199 ? 17.935 8.081 5.126 1.00 90.06 199 GLU A C 1
ATOM 1535 O O . GLU A 1 199 ? 17.845 7.504 4.043 1.00 90.06 199 GLU A O 1
ATOM 1540 N N . ILE A 1 200 ? 18.408 7.471 6.220 1.00 90.06 200 ILE A N 1
ATOM 1541 C CA . ILE A 1 200 ? 18.848 6.068 6.234 1.00 90.06 200 ILE A CA 1
ATOM 1542 C C . ILE A 1 200 ? 17.678 5.152 5.868 1.00 90.06 200 ILE A C 1
ATOM 1544 O O . ILE A 1 200 ? 17.819 4.260 5.034 1.00 90.06 200 ILE A O 1
ATOM 1548 N N . SER A 1 201 ? 16.509 5.392 6.466 1.00 89.75 201 SER A N 1
ATOM 1549 C CA . SER A 1 201 ? 15.307 4.598 6.195 1.00 89.75 201 SER A CA 1
ATOM 1550 C C . SER A 1 201 ? 14.898 4.708 4.724 1.00 89.75 201 SER A C 1
ATOM 1552 O O . SER A 1 201 ? 14.668 3.688 4.083 1.00 89.75 201 SER A O 1
ATOM 1554 N N . ALA A 1 202 ? 14.902 5.920 4.160 1.00 89.56 202 ALA A N 1
ATOM 1555 C CA . ALA A 1 202 ? 14.575 6.159 2.757 1.00 89.56 202 ALA A CA 1
ATOM 1556 C C . ALA A 1 202 ? 15.548 5.460 1.789 1.00 89.56 202 ALA A C 1
ATOM 1558 O O . ALA A 1 202 ? 15.118 4.893 0.782 1.00 89.56 202 ALA A O 1
ATOM 1559 N N . ALA A 1 203 ? 16.847 5.455 2.094 1.00 89.88 203 ALA A N 1
ATOM 1560 C CA . ALA A 1 203 ? 17.833 4.750 1.282 1.00 89.88 203 ALA A CA 1
ATOM 1561 C C . ALA A 1 203 ? 17.640 3.228 1.335 1.00 89.88 203 ALA A C 1
ATOM 1563 O O . ALA A 1 203 ? 17.618 2.578 0.291 1.00 89.88 203 ALA A O 1
ATOM 1564 N N . LEU A 1 204 ? 17.440 2.660 2.530 1.00 89.31 204 LEU A N 1
ATOM 1565 C CA . LEU A 1 204 ? 17.165 1.229 2.701 1.00 89.31 204 LEU A CA 1
ATOM 1566 C C . LEU A 1 204 ? 15.877 0.812 1.984 1.00 89.31 204 LEU A C 1
ATOM 1568 O O . LEU A 1 204 ? 15.827 -0.239 1.351 1.00 89.31 204 LEU A O 1
ATOM 1572 N N . ASP A 1 205 ? 14.849 1.649 2.045 1.00 91.00 205 ASP A N 1
ATOM 1573 C CA . ASP A 1 205 ? 13.588 1.453 1.339 1.00 91.00 205 ASP A CA 1
ATOM 1574 C C . ASP A 1 205 ? 13.794 1.428 -0.187 1.00 91.00 205 ASP A C 1
ATOM 1576 O O . ASP A 1 205 ? 13.304 0.522 -0.875 1.00 91.00 205 ASP A O 1
ATOM 1580 N N . GLY A 1 206 ? 14.589 2.362 -0.719 1.00 90.88 206 GLY A N 1
ATOM 1581 C CA . GLY A 1 206 ? 15.020 2.352 -2.119 1.00 90.88 206 GLY A CA 1
ATOM 1582 C C . GLY A 1 206 ? 15.749 1.058 -2.494 1.00 90.88 206 GLY A C 1
ATOM 1583 O O . GLY A 1 206 ? 15.383 0.407 -3.475 1.00 90.88 206 GLY A O 1
ATOM 1584 N N . MET A 1 207 ? 16.703 0.640 -1.659 1.00 89.44 207 MET A N 1
ATOM 1585 C CA . MET A 1 207 ? 17.501 -0.579 -1.832 1.00 89.44 207 MET A CA 1
ATOM 1586 C C . MET A 1 207 ? 16.695 -1.879 -1.710 1.00 89.44 207 MET A C 1
ATOM 1588 O O . MET A 1 207 ? 17.106 -2.909 -2.231 1.00 89.44 207 MET A O 1
ATOM 1592 N N . ARG A 1 208 ? 15.526 -1.841 -1.066 1.00 91.44 208 ARG A N 1
ATOM 1593 C CA . ARG A 1 208 ? 14.587 -2.969 -0.955 1.00 91.44 208 ARG A CA 1
ATOM 1594 C C . ARG A 1 208 ? 13.523 -2.982 -2.054 1.00 91.44 208 ARG A C 1
ATOM 1596 O O . ARG A 1 208 ? 12.666 -3.866 -2.068 1.00 91.44 208 ARG A O 1
ATOM 1603 N N . GLY A 1 209 ? 13.514 -1.989 -2.947 1.00 91.69 209 GLY A N 1
ATOM 1604 C CA . GLY A 1 209 ? 12.522 -1.887 -4.018 1.00 91.69 209 GLY A CA 1
ATOM 1605 C C . GLY A 1 209 ? 11.080 -1.708 -3.517 1.00 91.69 209 GLY A C 1
ATOM 1606 O O . GLY A 1 209 ? 10.121 -2.167 -4.164 1.00 91.69 209 GLY A O 1
ATOM 1607 N N . ILE A 1 210 ? 10.899 -1.071 -2.352 1.00 89.62 210 ILE A N 1
ATOM 1608 C CA . ILE A 1 210 ? 9.564 -0.802 -1.804 1.00 89.62 210 ILE A CA 1
ATOM 1609 C C . ILE A 1 210 ? 8.877 0.355 -2.545 1.00 89.62 210 ILE A C 1
ATOM 1611 O O . ILE A 1 210 ? 9.510 1.105 -3.287 1.00 89.62 210 ILE A O 1
ATOM 1615 N N . TYR A 1 211 ? 7.557 0.481 -2.373 1.00 88.56 211 TYR A N 1
ATOM 1616 C CA . TYR A 1 211 ? 6.727 1.520 -3.001 1.00 88.56 211 TYR A CA 1
ATOM 1617 C C . TYR A 1 211 ? 7.019 1.734 -4.498 1.00 88.56 211 TYR A C 1
ATOM 1619 O O . TYR A 1 211 ? 7.407 2.821 -4.924 1.00 88.56 211 TYR A O 1
ATOM 1627 N N . HIS A 1 212 ? 6.877 0.672 -5.296 1.00 89.81 212 HIS A N 1
ATOM 1628 C CA . HIS A 1 212 ? 7.180 0.690 -6.735 1.00 89.81 212 HIS A CA 1
ATOM 1629 C C . HIS A 1 212 ? 8.633 1.092 -7.076 1.00 89.81 212 HIS A C 1
ATOM 1631 O O . HIS A 1 212 ? 8.885 1.659 -8.135 1.00 89.81 212 HIS A O 1
ATOM 1637 N N . GLY A 1 213 ? 9.589 0.815 -6.183 1.00 92.94 213 GLY A N 1
ATOM 1638 C CA . GLY A 1 213 ? 11.014 0.792 -6.516 1.00 92.94 213 GLY A CA 1
ATOM 1639 C C . GLY A 1 213 ? 11.389 -0.415 -7.386 1.00 92.94 213 GLY A C 1
ATOM 1640 O O . GLY A 1 213 ? 10.513 -1.173 -7.809 1.00 92.94 213 GLY A O 1
ATOM 1641 N N . SER A 1 214 ? 12.692 -0.594 -7.625 1.00 94.62 214 SER A N 1
ATOM 1642 C CA . SER A 1 214 ? 13.236 -1.658 -8.483 1.00 94.62 214 SER A CA 1
ATOM 1643 C C . SER A 1 214 ? 12.632 -3.031 -8.160 1.00 94.62 214 SER A C 1
ATOM 1645 O O . SER A 1 214 ? 12.559 -3.466 -7.003 1.00 94.62 214 SER A O 1
ATOM 1647 N N . SER A 1 21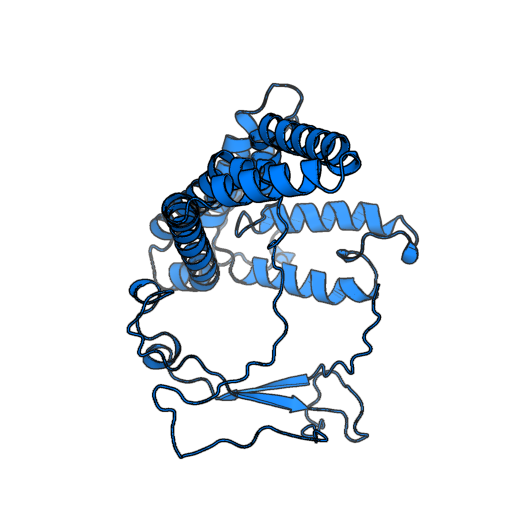5 ? 12.170 -3.719 -9.201 1.00 93.06 215 SER A N 1
ATOM 1648 C CA . SER A 1 215 ? 11.653 -5.079 -9.084 1.00 93.06 215 SER A CA 1
ATOM 1649 C C . SER A 1 215 ? 12.762 -6.079 -8.780 1.00 93.06 215 SER A C 1
ATOM 1651 O O . SER A 1 215 ? 12.547 -6.965 -7.954 1.00 93.06 215 SER A O 1
ATOM 1653 N N . LEU A 1 216 ? 13.942 -5.908 -9.377 1.00 92.81 216 LEU A N 1
ATOM 1654 C CA . LEU A 1 216 ? 15.113 -6.753 -9.153 1.00 92.81 216 LEU A CA 1
ATOM 1655 C C . LEU A 1 216 ? 15.630 -6.638 -7.724 1.00 92.81 216 LEU A C 1
ATOM 1657 O O . LEU A 1 216 ? 15.850 -7.664 -7.091 1.00 92.81 216 LEU A O 1
ATOM 1661 N N . LEU A 1 217 ? 15.745 -5.423 -7.181 1.00 92.94 217 LEU A N 1
ATOM 1662 C CA . LEU A 1 217 ? 16.163 -5.222 -5.792 1.00 92.94 217 LEU A CA 1
ATOM 1663 C C . LEU A 1 217 ? 15.179 -5.860 -4.806 1.00 92.94 217 LEU A C 1
ATOM 1665 O O . LEU A 1 217 ? 15.589 -6.536 -3.866 1.00 92.94 217 LEU A O 1
ATOM 1669 N N . ALA A 1 218 ? 13.873 -5.732 -5.050 1.00 93.69 218 ALA A N 1
ATOM 1670 C CA . ALA A 1 218 ? 12.871 -6.376 -4.202 1.00 93.69 218 ALA A CA 1
ATOM 1671 C C . ALA A 1 218 ? 12.903 -7.910 -4.283 1.00 93.69 218 ALA A C 1
ATOM 1673 O O . ALA A 1 218 ? 12.679 -8.581 -3.276 1.00 93.69 218 ALA A O 1
ATOM 1674 N N . VAL A 1 219 ? 13.152 -8.472 -5.470 1.00 92.62 219 VAL A N 1
ATOM 1675 C CA . VAL A 1 219 ? 13.317 -9.922 -5.647 1.00 92.62 219 VAL A CA 1
ATOM 1676 C C . VAL A 1 219 ? 14.602 -10.395 -4.978 1.00 92.62 219 VAL A C 1
ATOM 1678 O O . VAL A 1 219 ? 14.550 -11.357 -4.219 1.00 92.62 219 VAL A O 1
ATOM 1681 N N . GLY A 1 220 ? 15.720 -9.700 -5.190 1.00 91.38 220 GLY A N 1
ATOM 1682 C CA . GLY A 1 220 ? 17.008 -10.001 -4.567 1.00 91.38 220 GLY A CA 1
ATOM 1683 C C . GLY A 1 220 ? 16.920 -9.987 -3.044 1.00 91.38 220 GLY A C 1
ATOM 1684 O O . GLY A 1 220 ? 17.295 -10.970 -2.409 1.00 91.38 220 GLY A O 1
ATOM 1685 N N . GLN A 1 221 ? 16.315 -8.944 -2.465 1.00 91.94 221 GLN A N 1
ATOM 1686 C CA . GLN A 1 221 ? 16.050 -8.876 -1.026 1.00 91.94 221 GLN A CA 1
ATOM 1687 C C . GLN A 1 221 ? 15.214 -10.069 -0.555 1.00 91.94 221 GLN A C 1
ATOM 1689 O O . GLN A 1 221 ? 15.545 -10.694 0.447 1.00 91.94 221 GLN A O 1
ATOM 1694 N N . ALA A 1 222 ? 14.132 -10.403 -1.265 1.00 92.62 222 ALA A N 1
ATOM 1695 C CA . ALA A 1 222 ? 13.262 -11.501 -0.861 1.00 92.62 222 ALA A CA 1
ATOM 1696 C C . ALA A 1 222 ? 13.947 -12.874 -0.955 1.00 92.62 222 ALA A C 1
ATOM 1698 O O . ALA A 1 222 ? 13.704 -13.735 -0.115 1.00 92.62 222 ALA A O 1
ATOM 1699 N N . VAL A 1 223 ? 14.806 -13.091 -1.952 1.00 91.12 223 VAL A N 1
ATOM 1700 C CA . VAL A 1 223 ? 15.588 -14.330 -2.081 1.00 91.12 223 VAL A CA 1
ATOM 1701 C C . VAL A 1 223 ? 16.649 -14.416 -0.986 1.00 91.12 223 VAL A C 1
ATOM 1703 O O . VAL A 1 223 ? 16.784 -15.467 -0.365 1.00 91.12 223 VAL A O 1
ATOM 1706 N N . HIS A 1 224 ? 17.358 -13.318 -0.716 1.00 92.62 224 HIS A N 1
ATOM 1707 C CA . HIS A 1 224 ? 18.368 -13.256 0.339 1.00 92.62 224 HIS A CA 1
ATOM 1708 C C . HIS A 1 224 ? 17.767 -13.567 1.714 1.00 92.62 224 HIS A C 1
ATOM 1710 O O . HIS A 1 224 ? 18.192 -14.511 2.378 1.00 92.62 224 HIS A O 1
ATOM 1716 N N . GLU A 1 225 ? 16.723 -12.832 2.100 1.00 94.25 225 GLU A N 1
ATOM 1717 C CA . GLU A 1 225 ? 16.001 -13.058 3.356 1.00 94.25 225 GLU A CA 1
ATOM 1718 C C . GLU A 1 225 ? 15.379 -14.457 3.394 1.00 94.25 225 GLU A C 1
ATOM 1720 O O . GLU A 1 225 ? 15.461 -15.145 4.404 1.00 94.25 225 GLU A O 1
ATOM 1725 N N . GLY A 1 226 ? 14.829 -14.939 2.275 1.00 93.88 226 GLY A N 1
ATOM 1726 C CA . GLY A 1 226 ? 14.306 -16.300 2.174 1.00 93.88 226 GLY A CA 1
ATOM 1727 C C . GLY A 1 226 ? 15.356 -17.372 2.470 1.00 93.88 226 GLY A C 1
ATOM 1728 O O . GLY A 1 226 ? 15.033 -18.365 3.117 1.00 93.88 226 GLY A O 1
ATOM 1729 N N . GLY A 1 227 ? 16.611 -17.162 2.062 1.00 93.50 227 GLY A N 1
ATOM 1730 C CA . GLY A 1 227 ? 17.729 -18.042 2.409 1.00 93.50 227 GLY A CA 1
ATOM 1731 C C . GLY A 1 227 ? 18.039 -18.050 3.908 1.00 93.50 227 GLY A C 1
ATOM 1732 O O . GLY A 1 227 ? 18.247 -19.118 4.483 1.00 93.50 227 GLY A O 1
ATOM 1733 N N . LEU A 1 228 ? 18.010 -16.879 4.556 1.00 96.06 228 LEU A N 1
ATOM 1734 C CA . LEU A 1 228 ? 18.210 -16.752 6.005 1.00 96.06 228 LEU A CA 1
ATOM 1735 C C . LEU A 1 228 ? 17.065 -17.398 6.799 1.00 96.06 228 LEU A C 1
ATOM 1737 O O . LEU A 1 228 ? 17.298 -18.112 7.773 1.00 96.06 228 LEU A O 1
ATOM 1741 N N . GLU A 1 229 ? 15.823 -17.176 6.374 1.00 96.75 229 GLU A N 1
ATOM 1742 C CA . GLU A 1 229 ? 14.627 -17.721 7.020 1.00 96.75 229 GLU A CA 1
ATOM 1743 C C . GLU A 1 229 ? 14.489 -19.234 6.810 1.00 96.75 229 GLU A C 1
ATOM 1745 O O . GLU A 1 229 ? 14.024 -19.946 7.701 1.00 96.75 229 GLU A O 1
ATOM 1750 N N . ALA A 1 230 ? 14.939 -19.767 5.672 1.00 93.12 230 ALA A N 1
ATOM 1751 C CA . ALA A 1 230 ? 14.908 -21.204 5.411 1.00 93.12 230 ALA A CA 1
ATOM 1752 C C . ALA A 1 230 ? 15.719 -22.014 6.440 1.00 93.12 230 ALA A C 1
ATOM 1754 O O . ALA A 1 230 ? 15.340 -23.148 6.737 1.00 93.12 230 ALA A O 1
ATOM 1755 N N . ALA A 1 231 ? 16.770 -21.422 7.022 1.00 95.25 231 ALA A N 1
ATOM 1756 C CA . ALA A 1 231 ? 17.595 -22.039 8.063 1.00 95.25 231 ALA A CA 1
ATOM 1757 C C . ALA A 1 231 ? 16.901 -22.132 9.437 1.00 95.25 231 ALA A C 1
ATOM 1759 O O . ALA A 1 231 ? 17.382 -22.845 10.318 1.00 95.25 231 ALA A O 1
ATOM 1760 N N . LYS A 1 232 ? 15.781 -21.425 9.632 1.00 97.25 232 LYS A N 1
ATOM 1761 C CA . LYS A 1 232 ? 15.005 -21.424 10.878 1.00 97.25 232 LYS A CA 1
ATOM 1762 C C . LYS A 1 232 ? 13.864 -22.453 10.821 1.00 97.25 232 LYS A C 1
ATOM 1764 O O . LYS A 1 232 ? 13.323 -22.702 9.735 1.00 97.25 232 LYS A O 1
ATOM 1769 N N . PRO A 1 233 ? 13.426 -23.001 11.971 1.00 97.81 233 PRO A N 1
ATOM 1770 C CA . PRO A 1 233 ? 12.155 -23.721 12.067 1.00 97.81 233 PRO A CA 1
ATOM 1771 C C . PRO A 1 233 ? 10.981 -22.853 11.585 1.00 97.81 233 PRO A C 1
ATOM 1773 O O . PRO A 1 233 ? 10.949 -21.657 11.867 1.00 97.81 233 PRO A O 1
ATOM 1776 N N . ASP A 1 234 ? 9.977 -23.433 10.914 1.00 97.12 234 ASP A N 1
ATOM 1777 C CA . ASP A 1 234 ? 8.892 -22.652 10.281 1.00 97.12 234 ASP A CA 1
ATOM 1778 C C . ASP A 1 234 ? 8.140 -21.723 11.254 1.00 97.12 234 ASP A C 1
ATOM 1780 O O . ASP A 1 234 ? 7.763 -20.606 10.901 1.00 97.12 234 ASP A O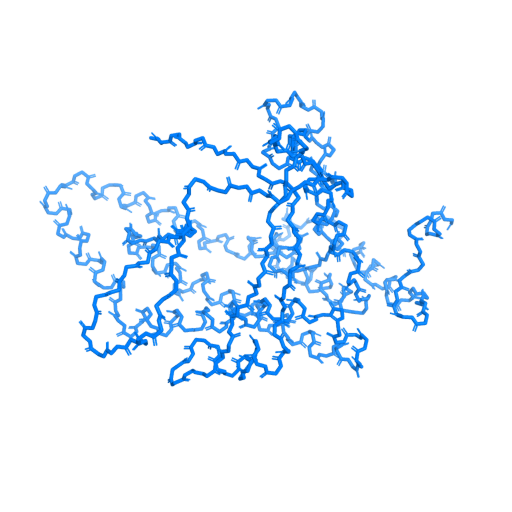 1
ATOM 1784 N N . ALA A 1 235 ? 7.973 -22.143 12.511 1.00 96.50 235 ALA A N 1
ATOM 1785 C CA . ALA A 1 235 ? 7.320 -21.340 13.546 1.00 96.50 235 ALA A CA 1
ATOM 1786 C C . ALA A 1 235 ? 8.104 -20.066 13.918 1.00 96.50 235 ALA A C 1
ATOM 1788 O O . ALA A 1 235 ? 7.495 -19.064 14.304 1.00 96.50 235 ALA A O 1
ATOM 1789 N N . GLU A 1 236 ? 9.428 -20.106 13.775 1.00 96.88 236 GLU A N 1
ATOM 1790 C CA . GLU A 1 236 ? 10.351 -19.001 14.049 1.00 96.88 236 GLU A CA 1
ATOM 1791 C C . GLU A 1 236 ? 10.591 -18.126 12.817 1.00 96.88 236 GLU A C 1
ATOM 1793 O O . GLU A 1 236 ? 11.141 -17.032 12.942 1.00 96.88 236 GLU A O 1
ATOM 1798 N N . ARG A 1 237 ? 10.149 -18.578 11.634 1.00 97.25 237 ARG A N 1
ATOM 1799 C CA . ARG A 1 237 ? 10.252 -17.784 10.416 1.00 97.25 237 ARG A CA 1
ATOM 1800 C C . ARG A 1 237 ? 9.383 -16.542 10.490 1.00 97.25 237 ARG A C 1
ATOM 1802 O O . ARG A 1 237 ? 8.231 -16.565 10.963 1.00 97.25 237 ARG A O 1
ATOM 1809 N N . GLU A 1 238 ? 9.907 -15.475 9.907 1.00 95.62 238 GLU A N 1
ATOM 1810 C CA . GLU A 1 238 ? 9.145 -14.280 9.594 1.00 95.62 238 GLU A CA 1
ATOM 1811 C C . GLU A 1 238 ? 7.897 -14.636 8.788 1.00 95.62 238 GLU A C 1
ATOM 1813 O O . GLU A 1 238 ? 7.905 -15.518 7.925 1.00 95.62 238 GLU A O 1
ATOM 1818 N N . THR A 1 239 ? 6.789 -13.939 9.056 1.00 94.50 239 THR A N 1
ATOM 1819 C CA . THR A 1 239 ? 5.467 -14.364 8.558 1.00 94.50 239 THR A CA 1
ATOM 1820 C C . THR A 1 239 ? 5.452 -14.548 7.040 1.00 94.50 239 THR A C 1
ATOM 1822 O O . THR A 1 239 ? 4.831 -15.490 6.553 1.00 94.50 239 THR A O 1
ATOM 1825 N N . ALA A 1 240 ? 6.144 -13.692 6.286 1.00 91.75 240 ALA A N 1
ATOM 1826 C CA . ALA A 1 240 ? 6.197 -13.766 4.826 1.00 91.75 240 ALA A CA 1
ATOM 1827 C C . ALA A 1 240 ? 6.899 -15.029 4.283 1.00 91.75 240 ALA A C 1
ATOM 1829 O O . ALA A 1 240 ? 6.566 -15.457 3.180 1.00 91.75 240 ALA A O 1
ATOM 1830 N N . TYR A 1 241 ? 7.810 -15.624 5.058 1.00 94.69 241 TYR A N 1
ATOM 1831 C CA . TYR A 1 241 ? 8.672 -16.743 4.656 1.00 94.69 241 TYR A CA 1
ATOM 1832 C C . TYR A 1 241 ? 8.247 -18.093 5.240 1.00 94.69 241 TYR A C 1
ATOM 1834 O O . TYR A 1 241 ? 8.868 -19.114 4.958 1.00 94.69 241 TYR A O 1
ATOM 1842 N N . ARG A 1 242 ? 7.161 -18.122 6.021 1.00 95.38 242 ARG A N 1
ATOM 1843 C CA . ARG A 1 242 ? 6.541 -19.377 6.466 1.00 95.38 242 ARG A CA 1
ATOM 1844 C C . ARG A 1 242 ? 6.021 -20.175 5.280 1.00 95.38 242 ARG A C 1
ATOM 1846 O O . ARG A 1 242 ? 5.467 -19.588 4.348 1.00 95.38 242 ARG A O 1
ATOM 1853 N N . GLU A 1 243 ? 6.089 -21.499 5.352 1.00 93.62 243 GLU A N 1
ATOM 1854 C CA . GLU A 1 243 ? 5.737 -22.422 4.262 1.00 93.62 243 GLU A CA 1
ATOM 1855 C C . GLU A 1 243 ? 4.365 -22.129 3.658 1.00 93.62 243 GLU A C 1
ATOM 1857 O O . GLU A 1 243 ? 4.221 -21.993 2.443 1.00 93.62 243 GLU A O 1
ATOM 1862 N N . ARG A 1 244 ? 3.365 -21.899 4.516 1.00 90.94 244 ARG A N 1
ATOM 1863 C CA . ARG A 1 244 ? 1.992 -21.561 4.099 1.00 90.94 244 ARG A CA 1
ATOM 1864 C C . ARG A 1 244 ? 1.877 -20.279 3.259 1.00 90.94 244 ARG A C 1
ATOM 1866 O O . ARG A 1 244 ? 0.872 -20.084 2.579 1.00 90.94 244 ARG A O 1
ATOM 1873 N N . ASN A 1 245 ? 2.861 -19.384 3.343 1.00 92.00 245 ASN A N 1
ATOM 1874 C CA . ASN A 1 245 ? 2.873 -18.071 2.697 1.00 92.00 245 ASN A CA 1
ATOM 1875 C C . ASN A 1 245 ? 3.828 -17.999 1.494 1.00 92.00 245 ASN A C 1
ATOM 1877 O O . ASN A 1 245 ? 3.655 -17.113 0.648 1.00 92.00 245 ASN A O 1
ATOM 1881 N N . LEU A 1 246 ? 4.768 -18.944 1.356 1.00 89.56 246 LEU A N 1
ATOM 1882 C CA . LEU A 1 246 ? 5.723 -18.988 0.242 1.00 89.56 246 LEU A CA 1
ATOM 1883 C C . LEU A 1 246 ? 5.050 -18.960 -1.142 1.00 89.56 246 LEU A C 1
ATOM 1885 O O . LEU A 1 246 ? 5.465 -18.136 -1.962 1.00 89.56 246 LEU A O 1
ATOM 1889 N N . PRO A 1 247 ? 3.978 -19.735 -1.430 1.00 89.12 247 PRO A N 1
ATOM 1890 C CA . PRO A 1 247 ? 3.342 -19.696 -2.750 1.00 89.12 247 PRO A CA 1
ATOM 1891 C C . PRO A 1 247 ? 2.816 -18.302 -3.119 1.00 89.12 247 PRO A C 1
ATOM 1893 O O . PRO A 1 247 ? 2.924 -17.861 -4.265 1.00 89.12 247 PRO A O 1
ATOM 1896 N N . PHE A 1 248 ? 2.279 -17.568 -2.138 1.00 86.69 248 PHE A N 1
ATOM 1897 C CA . PHE A 1 248 ? 1.793 -16.205 -2.347 1.00 86.69 248 PHE A CA 1
ATOM 1898 C C . PHE A 1 248 ? 2.944 -15.224 -2.588 1.00 86.69 248 PHE A C 1
ATOM 1900 O O . PHE A 1 248 ? 2.861 -14.381 -3.486 1.00 86.69 248 PHE A O 1
ATOM 1907 N N . MET A 1 249 ? 4.028 -15.351 -1.818 1.00 88.94 249 MET A N 1
ATOM 1908 C CA . MET A 1 249 ? 5.231 -14.544 -2.000 1.00 88.94 249 MET A CA 1
ATOM 1909 C C . MET A 1 249 ? 5.822 -14.746 -3.400 1.00 88.94 249 MET A C 1
ATOM 1911 O O . MET A 1 249 ? 6.028 -13.759 -4.108 1.00 88.94 249 MET A O 1
ATOM 1915 N N . VAL A 1 250 ? 6.020 -15.998 -3.827 1.00 88.69 250 VAL A N 1
ATOM 1916 C CA . VAL A 1 250 ? 6.558 -16.341 -5.153 1.00 88.69 250 VAL A CA 1
ATOM 1917 C C . VAL A 1 250 ? 5.667 -15.782 -6.258 1.00 88.69 250 VAL A C 1
ATOM 1919 O O . VAL A 1 250 ? 6.161 -15.089 -7.144 1.00 88.69 250 VAL A O 1
ATOM 1922 N N . LYS A 1 251 ? 4.344 -15.978 -6.174 1.00 87.44 251 LYS A N 1
ATOM 1923 C CA . LYS A 1 251 ? 3.392 -15.428 -7.153 1.00 87.44 251 LYS A CA 1
ATOM 1924 C C . LYS A 1 251 ? 3.488 -13.902 -7.264 1.00 87.44 251 LYS A C 1
ATOM 1926 O O . LYS A 1 251 ? 3.454 -13.357 -8.367 1.00 87.44 251 LYS A O 1
ATOM 1931 N N . ARG A 1 252 ? 3.617 -13.198 -6.134 1.00 86.88 252 ARG A N 1
ATOM 1932 C CA . ARG A 1 252 ? 3.762 -11.733 -6.095 1.00 86.88 252 ARG A CA 1
ATOM 1933 C C . ARG A 1 252 ? 5.078 -11.269 -6.726 1.00 86.88 252 ARG A C 1
ATOM 1935 O O . ARG A 1 252 ? 5.068 -10.287 -7.464 1.00 86.88 252 ARG A O 1
ATOM 1942 N N . LEU A 1 253 ? 6.186 -11.946 -6.429 1.00 87.19 253 LEU A N 1
ATOM 1943 C CA . LEU A 1 253 ? 7.510 -11.618 -6.968 1.00 87.19 253 LEU A CA 1
ATOM 1944 C C . LEU A 1 253 ? 7.595 -11.916 -8.467 1.00 87.19 253 LEU A C 1
ATOM 1946 O O . LEU A 1 253 ? 8.020 -11.055 -9.229 1.00 87.19 253 LEU A O 1
ATOM 1950 N N . ALA A 1 254 ? 7.089 -13.069 -8.908 1.00 87.38 254 ALA A N 1
ATOM 1951 C CA . ALA A 1 254 ? 7.017 -13.419 -10.323 1.00 87.38 254 ALA A CA 1
ATOM 1952 C C . ALA A 1 254 ? 6.223 -12.373 -11.119 1.00 87.38 254 ALA A C 1
ATOM 1954 O O . ALA A 1 254 ? 6.673 -11.926 -12.169 1.00 87.38 254 ALA A O 1
ATOM 1955 N N . LYS A 1 255 ? 5.089 -11.897 -10.581 1.00 84.56 255 LYS A N 1
ATOM 1956 C CA . LYS A 1 255 ? 4.304 -10.831 -11.220 1.00 84.56 255 LYS A CA 1
ATOM 1957 C C . LYS A 1 255 ? 5.104 -9.537 -11.420 1.00 84.56 255 LYS A C 1
ATOM 1959 O O . LYS A 1 255 ? 4.929 -8.891 -12.444 1.00 84.56 255 LYS A O 1
ATOM 1964 N N . ARG A 1 256 ? 5.983 -9.162 -10.480 1.00 84.38 256 ARG A N 1
ATOM 1965 C CA . ARG A 1 256 ? 6.848 -7.975 -10.635 1.00 84.38 256 ARG A CA 1
ATOM 1966 C C . ARG A 1 256 ? 7.821 -8.109 -11.811 1.00 84.38 256 ARG A C 1
ATOM 1968 O O . ARG A 1 256 ? 8.137 -7.108 -12.438 1.00 84.38 256 ARG A O 1
ATOM 1975 N N . LEU A 1 257 ? 8.273 -9.326 -12.109 1.00 85.81 257 LEU A N 1
ATOM 1976 C CA . LEU A 1 257 ? 9.232 -9.591 -13.184 1.00 85.81 257 LEU A CA 1
ATOM 1977 C C . LEU A 1 257 ? 8.581 -9.661 -14.573 1.00 85.81 257 LEU A C 1
ATOM 1979 O O . LEU A 1 257 ? 9.239 -9.358 -15.561 1.00 85.81 257 LEU A O 1
ATOM 1983 N N . VAL A 1 258 ? 7.300 -10.035 -14.665 1.00 83.25 258 VAL A N 1
ATOM 1984 C CA . VAL A 1 258 ? 6.582 -10.135 -15.954 1.00 83.25 258 VAL A CA 1
ATOM 1985 C C . VAL A 1 258 ? 6.485 -8.779 -16.658 1.00 83.25 258 VAL A C 1
ATOM 1987 O O . VAL A 1 258 ? 6.683 -8.696 -17.868 1.00 83.25 258 VAL A O 1
ATOM 1990 N N . ASP A 1 259 ? 6.229 -7.716 -15.898 1.00 77.94 259 ASP A N 1
ATOM 1991 C CA . ASP A 1 259 ? 6.031 -6.362 -16.427 1.00 77.94 259 ASP A CA 1
ATOM 1992 C C . ASP A 1 259 ? 7.330 -5.528 -16.417 1.00 77.94 259 ASP A C 1
ATOM 1994 O O . ASP A 1 259 ? 7.295 -4.296 -16.439 1.00 77.94 259 ASP A O 1
ATOM 1998 N N . LEU A 1 260 ? 8.499 -6.179 -16.368 1.00 86.31 260 LEU A N 1
ATOM 1999 C CA . LEU A 1 260 ? 9.782 -5.485 -16.300 1.00 86.31 260 LEU A CA 1
ATOM 2000 C C . LEU A 1 260 ? 10.079 -4.722 -17.603 1.00 86.31 260 LEU A C 1
ATOM 2002 O O . LEU A 1 260 ? 10.009 -5.271 -18.708 1.00 86.31 260 LEU A O 1
ATOM 2006 N N . HIS A 1 261 ? 10.465 -3.455 -17.460 1.00 90.00 261 HIS A N 1
ATOM 2007 C CA . HIS A 1 261 ? 10.986 -2.621 -18.540 1.00 90.00 261 HIS A CA 1
ATOM 2008 C C . HIS A 1 261 ? 12.444 -2.241 -18.223 1.00 90.00 261 HIS A C 1
ATOM 2010 O O . HIS A 1 261 ? 12.655 -1.400 -17.346 1.00 90.00 261 HIS A O 1
ATOM 2016 N N . PRO A 1 262 ? 13.448 -2.844 -18.887 1.00 89.62 262 PRO A N 1
ATOM 2017 C CA . PRO A 1 262 ? 14.846 -2.754 -18.448 1.00 89.62 262 PRO A CA 1
ATOM 2018 C C . PRO A 1 262 ? 15.430 -1.337 -18.342 1.00 89.62 262 PRO A C 1
ATOM 2020 O O . PRO A 1 262 ? 16.034 -1.056 -17.308 1.00 89.62 262 PRO A O 1
ATOM 2023 N N . PRO A 1 263 ? 15.185 -0.396 -19.280 1.00 91.19 263 PRO A N 1
ATOM 2024 C CA . PRO A 1 263 ? 15.662 0.982 -19.117 1.00 91.19 263 PRO A CA 1
ATOM 2025 C C . PRO A 1 263 ? 15.090 1.683 -17.874 1.00 91.19 263 PRO A C 1
ATOM 2027 O O . PRO A 1 263 ? 15.798 2.389 -17.163 1.00 91.19 263 PRO A O 1
ATOM 2030 N N . HIS A 1 264 ? 13.810 1.450 -17.571 1.00 94.12 264 HIS A N 1
ATOM 2031 C CA . HIS A 1 264 ? 13.176 2.007 -16.372 1.00 94.12 264 HIS A CA 1
ATOM 2032 C C . HIS A 1 264 ? 13.692 1.332 -15.093 1.00 94.12 264 HIS A C 1
ATOM 2034 O O . HIS A 1 264 ? 13.919 1.996 -14.084 1.00 94.12 264 HIS A O 1
ATOM 2040 N N . GLU A 1 265 ? 13.907 0.017 -15.135 1.00 94.31 265 GLU A N 1
ATOM 2041 C CA . GLU A 1 265 ? 14.473 -0.742 -14.020 1.00 94.31 265 GLU A CA 1
ATOM 2042 C C . GLU A 1 265 ? 15.907 -0.295 -13.692 1.00 94.31 265 GLU A C 1
ATOM 2044 O O . GLU A 1 265 ? 16.224 -0.077 -12.522 1.00 94.31 265 GLU A O 1
ATOM 2049 N N . SER A 1 266 ? 16.738 -0.078 -14.716 1.00 93.81 266 SER A N 1
ATOM 2050 C CA . SER A 1 266 ? 18.074 0.517 -14.592 1.00 93.81 266 SER A CA 1
ATOM 2051 C C . SER A 1 266 ? 18.014 1.872 -13.882 1.00 93.81 266 SER A C 1
ATOM 2053 O O . SER A 1 266 ? 18.692 2.082 -12.873 1.00 93.81 266 SER A O 1
ATOM 2055 N N . ALA A 1 267 ? 17.129 2.769 -14.328 1.00 95.50 267 ALA A N 1
ATOM 2056 C CA . ALA A 1 267 ? 16.968 4.083 -13.711 1.00 95.50 267 ALA A CA 1
ATOM 2057 C C . ALA A 1 267 ? 16.544 4.002 -12.231 1.00 95.50 267 ALA A C 1
ATOM 2059 O O . ALA A 1 267 ? 17.029 4.777 -11.402 1.00 95.50 267 ALA A O 1
ATOM 2060 N N . LEU A 1 268 ? 15.682 3.045 -11.869 1.00 95.94 268 LEU A N 1
ATOM 2061 C CA . LEU A 1 268 ? 15.298 2.805 -10.475 1.00 95.94 268 LEU A CA 1
ATOM 2062 C C . LEU A 1 268 ? 16.474 2.318 -9.617 1.00 95.94 268 LEU A C 1
ATOM 2064 O O . LEU A 1 268 ? 16.603 2.762 -8.474 1.00 95.94 268 LEU A O 1
ATOM 2068 N N . ILE A 1 269 ? 17.328 1.438 -10.151 1.00 94.50 269 ILE A N 1
ATOM 2069 C CA . ILE A 1 269 ? 18.525 0.938 -9.456 1.00 94.50 269 ILE A CA 1
ATOM 2070 C C . ILE A 1 269 ? 19.533 2.064 -9.247 1.00 94.50 269 ILE A C 1
ATOM 2072 O O . ILE A 1 269 ? 19.950 2.291 -8.111 1.00 94.50 269 ILE A O 1
ATOM 2076 N N . ARG A 1 270 ? 19.859 2.828 -10.299 1.00 93.44 270 ARG A N 1
ATOM 2077 C CA . ARG A 1 270 ? 20.772 3.976 -10.185 1.00 93.44 270 ARG A CA 1
ATOM 2078 C C . ARG A 1 270 ? 20.265 5.004 -9.188 1.00 93.44 270 ARG A C 1
ATOM 2080 O O . ARG A 1 270 ? 21.035 5.529 -8.390 1.00 93.44 270 ARG A O 1
ATOM 2087 N N . ARG A 1 271 ? 18.955 5.261 -9.172 1.00 93.38 271 ARG A N 1
ATOM 2088 C CA . ARG A 1 271 ? 18.346 6.139 -8.170 1.00 93.38 271 ARG A CA 1
ATOM 2089 C C . ARG A 1 271 ? 18.534 5.596 -6.753 1.00 93.38 271 ARG A C 1
ATOM 2091 O O . ARG A 1 271 ? 18.928 6.361 -5.877 1.00 93.38 271 ARG A O 1
ATOM 2098 N N . ALA A 1 272 ? 18.254 4.314 -6.514 1.00 92.06 272 ALA A N 1
ATOM 2099 C CA . ALA A 1 272 ? 18.444 3.702 -5.197 1.00 92.06 272 ALA A CA 1
ATOM 2100 C C . ALA A 1 272 ? 19.911 3.796 -4.741 1.00 92.06 272 ALA A C 1
ATOM 2102 O O . ALA A 1 272 ? 20.171 4.236 -3.621 1.00 92.06 272 ALA A O 1
ATOM 2103 N N . ALA A 1 273 ? 20.854 3.495 -5.639 1.00 89.25 273 ALA A N 1
ATOM 2104 C CA . ALA A 1 273 ? 22.287 3.627 -5.392 1.00 89.25 273 ALA A CA 1
ATOM 2105 C C . ALA A 1 273 ? 22.689 5.080 -5.085 1.00 89.25 273 ALA A C 1
ATOM 2107 O O . ALA A 1 273 ? 23.383 5.329 -4.105 1.00 89.25 273 ALA A O 1
ATOM 2108 N N . ALA A 1 274 ? 22.195 6.057 -5.850 1.00 89.31 274 ALA A N 1
ATOM 2109 C CA . ALA A 1 274 ? 22.494 7.474 -5.642 1.00 89.31 274 ALA A CA 1
ATOM 2110 C C . ALA A 1 274 ? 21.915 8.030 -4.331 1.00 89.31 274 ALA A C 1
ATOM 2112 O O . ALA A 1 274 ? 22.522 8.901 -3.708 1.00 89.31 274 ALA A O 1
ATOM 2113 N N . VAL A 1 275 ? 20.742 7.555 -3.898 1.00 88.62 275 VAL A N 1
ATOM 2114 C CA . VAL A 1 275 ? 20.183 7.906 -2.582 1.00 88.62 275 VAL A CA 1
ATOM 2115 C C . VAL A 1 275 ? 21.032 7.289 -1.473 1.00 88.62 275 VAL A C 1
ATOM 2117 O O . VAL A 1 275 ? 21.368 7.984 -0.518 1.00 88.62 275 VAL A O 1
ATOM 2120 N N . ALA A 1 276 ? 21.426 6.023 -1.619 1.00 86.94 276 ALA A N 1
ATOM 2121 C CA . ALA A 1 276 ? 22.294 5.352 -0.663 1.00 86.94 276 ALA A CA 1
ATOM 2122 C C . ALA A 1 276 ? 23.663 6.046 -0.556 1.00 86.94 276 ALA A C 1
ATOM 2124 O O . ALA A 1 276 ? 24.115 6.311 0.552 1.00 86.94 276 ALA A O 1
ATOM 2125 N N . ALA A 1 277 ? 24.279 6.432 -1.677 1.00 85.06 277 ALA A N 1
ATOM 2126 C CA . ALA A 1 277 ? 25.600 7.067 -1.732 1.00 85.06 277 ALA A CA 1
ATOM 2127 C C . ALA A 1 277 ? 25.710 8.388 -0.943 1.00 85.06 277 ALA A C 1
ATOM 2129 O O . ALA A 1 277 ? 26.811 8.820 -0.615 1.00 85.06 277 ALA A O 1
ATOM 2130 N N . LYS A 1 278 ? 24.578 9.033 -0.628 1.00 84.50 278 LYS A N 1
ATOM 2131 C CA . LYS A 1 278 ? 24.526 10.247 0.203 1.00 84.50 278 LYS A CA 1
ATOM 2132 C C . LYS A 1 278 ? 24.656 9.959 1.700 1.00 84.50 278 LYS A C 1
ATOM 2134 O O . LYS A 1 278 ? 24.838 10.894 2.477 1.00 84.50 278 LYS A O 1
ATOM 2139 N N . LEU A 1 279 ? 24.528 8.699 2.118 1.00 82.38 279 LEU A N 1
ATOM 2140 C CA . LEU A 1 279 ? 24.653 8.313 3.517 1.00 82.38 279 LEU A CA 1
ATOM 2141 C C . LEU A 1 279 ? 26.114 8.374 3.991 1.00 82.38 279 LEU A C 1
ATOM 2143 O O . LEU A 1 279 ? 27.029 8.151 3.197 1.00 82.38 279 LEU A O 1
ATOM 2147 N N . PRO A 1 280 ? 26.354 8.625 5.293 1.00 74.38 280 PRO A N 1
ATOM 2148 C CA . PRO A 1 280 ? 27.697 8.618 5.859 1.00 74.38 280 PRO A CA 1
ATOM 2149 C C . PRO A 1 280 ? 28.468 7.326 5.546 1.00 74.38 280 PRO A C 1
ATOM 2151 O O . PRO A 1 280 ? 27.936 6.216 5.672 1.00 74.38 280 PRO A O 1
ATOM 2154 N N . LEU A 1 281 ? 29.744 7.484 5.182 1.00 56.84 281 LEU A N 1
ATOM 2155 C CA . LEU A 1 281 ? 30.692 6.391 4.945 1.00 56.84 281 LEU A CA 1
ATOM 2156 C C . LEU A 1 281 ? 30.720 5.452 6.166 1.00 56.84 281 LEU A C 1
ATOM 2158 O O . LEU A 1 281 ? 31.014 5.883 7.279 1.00 56.84 281 LEU A O 1
ATOM 2162 N N . GLY A 1 282 ? 30.370 4.179 5.958 1.00 63.31 282 GLY A N 1
ATOM 2163 C CA . GLY A 1 282 ? 30.216 3.156 7.006 1.00 63.31 282 GLY A CA 1
ATOM 2164 C C . GLY A 1 282 ? 28.811 2.546 7.102 1.00 63.31 282 GLY A C 1
ATOM 2165 O O . GLY A 1 282 ? 28.661 1.460 7.654 1.00 63.31 282 GLY A O 1
ATOM 2166 N N . LEU A 1 283 ? 27.793 3.203 6.532 1.00 62.44 283 LEU A N 1
ATOM 2167 C CA . LEU A 1 283 ? 26.433 2.650 6.394 1.00 62.44 283 LEU A CA 1
ATOM 2168 C C . LEU A 1 283 ? 26.138 2.098 4.993 1.00 62.44 283 LEU A C 1
ATOM 2170 O O . LEU A 1 283 ? 25.111 1.452 4.787 1.00 62.44 283 LEU A O 1
ATOM 2174 N N . LEU A 1 284 ? 27.023 2.362 4.034 1.00 61.94 284 LEU A N 1
ATOM 2175 C CA . LEU A 1 284 ? 26.921 1.865 2.669 1.00 61.94 284 LEU A CA 1
ATOM 2176 C C . LEU A 1 284 ? 27.550 0.473 2.549 1.00 61.94 284 LEU A C 1
ATOM 2178 O O . LEU A 1 284 ? 28.636 0.264 3.096 1.00 61.94 284 LEU A O 1
ATOM 2182 N N . PRO A 1 285 ? 26.932 -0.469 1.809 1.00 58.34 285 PRO A N 1
ATOM 2183 C CA . PRO A 1 285 ? 27.651 -1.648 1.345 1.00 58.34 285 PRO A CA 1
ATOM 2184 C C . PRO A 1 285 ? 28.869 -1.195 0.535 1.00 58.34 285 PRO A C 1
ATOM 2186 O O . PRO A 1 285 ? 28.779 -0.221 -0.210 1.00 58.34 285 PRO A O 1
ATOM 2189 N N . ALA A 1 286 ? 29.985 -1.915 0.633 1.00 58.69 286 ALA A N 1
ATOM 2190 C CA . ALA A 1 286 ? 31.226 -1.600 -0.084 1.00 58.69 286 ALA A CA 1
ATOM 2191 C C . ALA A 1 286 ? 31.114 -1.672 -1.627 1.00 58.69 286 ALA A C 1
ATOM 2193 O O . ALA A 1 286 ? 32.106 -1.456 -2.311 1.00 58.69 286 ALA A O 1
ATOM 2194 N N . ASP A 1 287 ? 29.934 -1.991 -2.165 1.00 63.31 287 ASP A N 1
ATOM 2195 C CA . ASP A 1 287 ? 29.739 -2.459 -3.536 1.00 63.31 287 ASP A CA 1
ATOM 2196 C C . ASP A 1 287 ? 28.561 -1.762 -4.245 1.00 63.31 287 ASP A C 1
ATOM 2198 O O . ASP A 1 287 ? 27.728 -2.383 -4.906 1.00 63.31 287 ASP A O 1
ATOM 2202 N N . THR A 1 288 ? 28.442 -0.436 -4.096 1.00 69.69 288 THR A N 1
ATOM 2203 C CA . THR A 1 288 ? 27.523 0.349 -4.946 1.00 69.69 288 THR A CA 1
ATOM 2204 C C . THR A 1 288 ? 27.900 0.260 -6.428 1.00 69.69 288 THR A C 1
ATOM 2206 O O . THR A 1 288 ? 27.035 0.435 -7.284 1.00 69.69 288 THR A O 1
ATOM 2209 N N . ASP A 1 289 ? 29.156 -0.072 -6.731 1.00 75.38 289 ASP A N 1
ATOM 2210 C CA . ASP A 1 289 ? 29.653 -0.276 -8.091 1.00 75.38 289 ASP A CA 1
ATOM 2211 C C . ASP A 1 289 ? 28.994 -1.486 -8.768 1.00 75.38 289 ASP A C 1
ATOM 2213 O O . ASP A 1 289 ? 28.632 -1.395 -9.942 1.00 75.38 289 ASP A O 1
ATOM 2217 N N . ALA A 1 290 ? 28.730 -2.585 -8.047 1.00 80.62 290 ALA A N 1
ATOM 2218 C CA . ALA A 1 290 ? 27.959 -3.706 -8.590 1.00 80.62 290 ALA A CA 1
ATOM 2219 C C . ALA A 1 290 ? 26.530 -3.310 -9.007 1.00 80.62 290 ALA A C 1
ATOM 2221 O O . ALA A 1 290 ? 25.992 -3.867 -9.966 1.00 80.62 290 ALA A O 1
ATOM 2222 N N . LEU A 1 291 ? 25.907 -2.332 -8.336 1.00 84.12 291 LEU A N 1
ATOM 2223 C CA . LEU A 1 291 ? 24.582 -1.830 -8.729 1.00 84.12 291 LEU A CA 1
ATOM 2224 C C . LEU A 1 291 ? 24.642 -1.043 -10.039 1.00 84.12 291 LEU A C 1
ATOM 2226 O O . LEU A 1 291 ? 23.737 -1.165 -10.863 1.00 84.12 291 LEU A O 1
ATOM 2230 N N . GLU A 1 292 ? 25.704 -0.265 -10.246 1.00 85.50 292 GLU A N 1
ATOM 2231 C CA . GLU A 1 292 ? 25.925 0.463 -11.497 1.00 85.50 292 GLU A CA 1
ATOM 2232 C C . GLU A 1 292 ? 26.267 -0.490 -12.650 1.00 85.50 292 GLU A C 1
ATOM 2234 O O . GLU A 1 292 ? 25.758 -0.338 -13.764 1.00 85.50 292 GLU A O 1
ATOM 2239 N N . GLN A 1 293 ? 27.070 -1.523 -12.380 1.00 83.88 293 GLN A N 1
ATOM 2240 C CA . GLN A 1 293 ? 27.350 -2.591 -13.341 1.00 83.88 293 GLN A CA 1
ATOM 2241 C C . GLN A 1 293 ? 26.074 -3.336 -13.728 1.00 83.88 293 GLN A C 1
ATOM 2243 O O . GLN A 1 293 ? 25.829 -3.545 -14.917 1.00 83.88 293 GLN A O 1
ATOM 2248 N N . LEU A 1 294 ? 25.232 -3.680 -12.745 1.00 84.19 294 LEU A N 1
ATOM 2249 C CA . LEU A 1 294 ? 23.921 -4.263 -12.998 1.00 84.19 294 LEU A CA 1
ATOM 2250 C C . LEU A 1 294 ? 23.103 -3.327 -13.888 1.00 84.19 294 LEU A C 1
ATOM 2252 O O . LEU A 1 294 ? 22.712 -3.742 -14.969 1.00 84.19 294 LEU A O 1
ATOM 2256 N N . ALA A 1 295 ? 22.902 -2.067 -13.493 1.00 85.38 295 ALA A N 1
ATOM 2257 C CA . ALA A 1 295 ? 22.127 -1.090 -14.263 1.00 85.38 295 ALA A CA 1
ATOM 2258 C C . ALA A 1 295 ? 22.604 -0.964 -15.723 1.00 85.38 295 ALA A C 1
ATOM 2260 O O . ALA A 1 295 ? 21.798 -1.033 -16.652 1.00 85.38 295 ALA A O 1
ATOM 2261 N N . THR A 1 296 ? 23.919 -0.885 -15.927 1.00 85.69 296 THR A N 1
ATOM 2262 C CA . THR A 1 296 ? 24.544 -0.837 -17.255 1.00 85.69 296 THR A CA 1
ATOM 2263 C C . THR A 1 296 ? 24.273 -2.110 -18.062 1.00 85.69 296 THR A C 1
ATOM 2265 O O . THR A 1 296 ? 23.918 -2.038 -19.240 1.00 85.69 296 THR A O 1
ATOM 2268 N N . ALA A 1 297 ? 24.373 -3.285 -17.437 1.00 83.50 297 ALA A N 1
ATOM 2269 C CA . ALA A 1 297 ? 24.063 -4.554 -18.089 1.00 83.50 297 ALA A CA 1
ATOM 2270 C C . ALA A 1 297 ? 22.582 -4.653 -18.500 1.00 83.50 297 ALA A C 1
ATOM 2272 O O . ALA A 1 297 ? 22.284 -5.178 -19.572 1.00 83.50 297 ALA A O 1
ATOM 2273 N N . LEU A 1 298 ? 21.653 -4.114 -17.699 1.00 82.50 298 LEU A N 1
ATOM 2274 C CA . LEU A 1 298 ? 20.219 -4.099 -18.027 1.00 82.50 298 LEU A CA 1
ATOM 2275 C C . LEU A 1 298 ? 19.919 -3.277 -19.285 1.00 82.50 298 LEU A C 1
ATOM 2277 O O . LEU A 1 298 ? 19.024 -3.638 -20.047 1.00 82.50 298 LEU A O 1
ATOM 2281 N N . GLU A 1 299 ? 20.645 -2.180 -19.492 1.00 81.88 299 GLU A N 1
ATOM 2282 C CA . GLU A 1 299 ? 20.499 -1.315 -20.668 1.00 81.88 299 GLU A CA 1
ATOM 2283 C C . GLU A 1 299 ? 21.113 -1.926 -21.924 1.00 81.88 299 GLU A C 1
ATOM 2285 O O . GLU A 1 299 ? 20.578 -1.749 -23.018 1.00 81.88 299 GLU A O 1
ATOM 2290 N N . ALA A 1 300 ? 22.211 -2.665 -21.765 1.00 79.69 300 ALA A N 1
ATOM 2291 C CA . ALA A 1 300 ? 22.889 -3.351 -22.858 1.00 79.69 300 ALA A CA 1
ATOM 2292 C C . ALA A 1 300 ? 22.222 -4.685 -23.251 1.00 79.69 300 ALA A C 1
ATOM 2294 O O . ALA A 1 300 ? 22.517 -5.225 -24.320 1.00 79.69 300 ALA A O 1
ATOM 2295 N N . ALA A 1 301 ? 21.351 -5.237 -22.400 1.00 72.94 301 ALA A N 1
ATOM 2296 C CA . ALA A 1 301 ? 20.738 -6.541 -22.616 1.00 72.94 301 ALA A CA 1
ATOM 2297 C C . ALA A 1 301 ? 19.839 -6.551 -23.872 1.00 72.94 301 ALA A C 1
ATOM 2299 O O . ALA A 1 301 ? 18.934 -5.718 -23.988 1.00 72.94 301 ALA A O 1
ATOM 2300 N N . PRO A 1 302 ? 20.018 -7.517 -24.795 1.00 67.31 302 PRO A N 1
ATOM 2301 C CA . PRO A 1 302 ? 19.172 -7.626 -25.974 1.00 67.31 302 PRO A CA 1
ATOM 2302 C C . PRO A 1 302 ? 17.738 -7.967 -25.558 1.00 67.31 302 PRO A C 1
ATOM 2304 O O . PRO A 1 302 ? 17.490 -8.925 -24.820 1.00 67.31 302 PRO A O 1
ATOM 2307 N N . LEU A 1 303 ? 16.788 -7.170 -26.039 1.00 70.38 303 LEU A N 1
ATOM 2308 C CA . LEU A 1 303 ? 15.366 -7.367 -25.781 1.00 70.38 303 LEU A CA 1
ATOM 2309 C C . LEU A 1 303 ? 14.711 -8.122 -26.937 1.00 70.38 303 LEU A C 1
ATOM 2311 O O . LEU A 1 303 ? 15.080 -7.946 -28.099 1.00 70.38 303 LEU A O 1
ATOM 2315 N N . ASP A 1 304 ? 13.712 -8.947 -26.623 1.00 66.44 304 ASP A N 1
ATOM 2316 C CA . ASP A 1 304 ? 12.841 -9.534 -27.636 1.00 66.44 304 ASP A CA 1
ATOM 2317 C C . ASP A 1 304 ? 11.993 -8.447 -28.329 1.00 66.44 304 ASP A C 1
ATOM 2319 O O . ASP A 1 304 ? 11.958 -7.281 -27.930 1.00 66.44 304 ASP A O 1
ATOM 2323 N N . SER A 1 305 ? 11.252 -8.828 -29.370 1.00 60.81 305 SER A N 1
ATOM 2324 C CA . SER A 1 305 ? 10.361 -7.921 -30.115 1.00 60.81 305 SER A CA 1
ATOM 2325 C C . SER A 1 305 ? 9.234 -7.300 -29.272 1.00 60.81 305 SER A C 1
ATOM 2327 O O . SER A 1 305 ? 8.537 -6.403 -29.742 1.00 60.81 305 SER A O 1
ATOM 2329 N N . ARG A 1 306 ? 9.049 -7.752 -28.025 1.00 61.66 306 ARG A N 1
ATOM 2330 C CA . ARG A 1 306 ? 8.106 -7.212 -27.033 1.00 61.66 306 ARG A CA 1
ATOM 2331 C C . ARG A 1 306 ? 8.832 -6.432 -25.929 1.00 61.66 306 ARG A C 1
ATOM 2333 O O . ARG A 1 306 ? 8.241 -6.128 -24.885 1.00 61.66 306 ARG A O 1
ATOM 2340 N N . GLY A 1 307 ? 10.113 -6.123 -26.126 1.00 63.09 307 GLY A N 1
ATOM 2341 C CA . GLY A 1 307 ? 10.943 -5.380 -25.187 1.00 63.09 307 GLY A CA 1
ATOM 2342 C C . GLY A 1 307 ? 11.189 -6.127 -23.872 1.00 63.09 307 GLY A C 1
ATOM 2343 O O . GLY A 1 307 ? 11.348 -5.476 -22.840 1.00 63.09 307 GLY A O 1
ATOM 2344 N N . ALA A 1 308 ? 11.058 -7.456 -23.845 1.00 63.97 308 ALA A N 1
ATOM 2345 C CA . ALA A 1 308 ? 11.281 -8.296 -22.668 1.00 63.97 308 ALA A CA 1
ATOM 2346 C C . ALA A 1 308 ? 12.626 -9.022 -22.771 1.00 63.97 308 ALA A C 1
ATOM 2348 O O . ALA A 1 308 ? 13.121 -9.265 -23.871 1.00 63.97 308 ALA A O 1
ATOM 2349 N N . TRP A 1 309 ? 13.213 -9.398 -21.633 1.00 60.53 309 TRP A N 1
ATOM 2350 C CA . TRP A 1 309 ? 14.364 -10.293 -21.676 1.00 60.53 309 TRP A CA 1
ATOM 2351 C C . TRP A 1 309 ? 13.970 -11.674 -22.188 1.00 60.53 309 TRP A C 1
ATOM 2353 O O . TRP A 1 309 ? 12.845 -12.127 -21.933 1.00 60.53 309 TRP A O 1
ATOM 2363 N N . PRO A 1 310 ? 14.905 -12.381 -22.844 1.00 55.09 310 PRO A N 1
ATOM 2364 C CA . PRO A 1 310 ? 14.763 -13.815 -23.005 1.00 55.09 310 PRO A CA 1
ATOM 2365 C C . PRO A 1 310 ? 14.543 -14.472 -21.626 1.00 55.09 310 PRO A C 1
ATOM 2367 O O . PRO A 1 310 ? 14.969 -13.926 -20.602 1.00 55.09 310 PRO A O 1
ATOM 2370 N N . PRO A 1 311 ? 13.849 -15.622 -21.564 1.00 55.50 311 PRO A N 1
ATOM 2371 C CA . PRO A 1 311 ? 13.590 -16.315 -20.305 1.00 55.50 311 PRO A CA 1
ATOM 2372 C C . PRO A 1 311 ? 14.879 -16.459 -19.490 1.00 55.50 311 PRO A C 1
ATOM 2374 O O . PRO A 1 311 ? 15.912 -16.775 -20.067 1.00 55.50 311 PRO A O 1
ATOM 2377 N N . LEU A 1 312 ? 14.824 -16.285 -18.163 1.00 42.06 312 LEU A N 1
ATOM 2378 C CA . LEU A 1 312 ? 15.992 -16.376 -17.263 1.00 42.06 312 LEU A CA 1
ATOM 2379 C C . LEU A 1 312 ? 16.842 -17.648 -17.467 1.00 42.06 312 LEU A C 1
ATOM 2381 O O . LEU A 1 312 ? 18.043 -17.616 -17.229 1.00 42.06 312 LEU A O 1
ATOM 2385 N N . ALA A 1 313 ? 16.252 -18.734 -17.980 1.00 37.28 313 ALA A N 1
ATOM 2386 C CA . ALA A 1 313 ? 16.960 -19.953 -18.385 1.00 37.28 313 ALA A CA 1
ATOM 2387 C C . ALA A 1 313 ? 17.999 -19.755 -19.516 1.00 37.28 313 ALA A C 1
ATOM 2389 O O . ALA A 1 313 ? 18.830 -20.626 -19.732 1.00 37.28 313 ALA A O 1
ATOM 2390 N N . ALA A 1 314 ? 17.955 -18.636 -20.242 1.00 33.25 314 ALA A N 1
ATOM 2391 C CA . ALA A 1 314 ? 18.903 -18.270 -21.294 1.00 33.25 314 ALA A CA 1
ATOM 2392 C C . ALA A 1 314 ? 20.007 -17.306 -20.814 1.00 33.25 314 ALA A C 1
ATOM 2394 O O . ALA A 1 314 ? 20.954 -17.070 -21.554 1.00 33.25 314 ALA A O 1
ATOM 2395 N N . LEU A 1 315 ? 19.892 -16.753 -19.598 1.00 34.53 315 LEU A N 1
ATOM 2396 C CA . LEU A 1 315 ? 20.880 -15.848 -18.985 1.00 34.53 315 LEU A CA 1
ATOM 2397 C C . LEU A 1 315 ? 21.890 -16.592 -18.088 1.00 34.53 315 LEU A C 1
ATOM 2399 O O . LEU A 1 315 ? 22.734 -15.961 -17.462 1.00 34.53 315 LEU A O 1
ATOM 2403 N N . SER A 1 316 ? 21.798 -17.924 -18.008 1.00 26.69 316 SER A N 1
ATOM 2404 C CA . SER A 1 316 ? 22.721 -18.790 -17.260 1.00 26.69 316 SER A CA 1
ATOM 2405 C C . SER A 1 316 ? 23.835 -19.391 -18.132 1.00 26.69 316 SER A C 1
ATOM 2407 O O . SER A 1 316 ? 24.301 -20.490 -17.831 1.00 26.69 316 SER A O 1
ATOM 2409 N N . ALA A 1 317 ? 24.203 -18.726 -19.229 1.00 25.78 317 ALA A N 1
ATOM 2410 C CA . ALA A 1 317 ? 25.284 -19.132 -20.127 1.00 25.78 317 ALA A CA 1
ATOM 2411 C C . ALA A 1 317 ? 26.415 -18.102 -20.095 1.00 25.78 317 ALA A C 1
ATOM 2413 O O . ALA A 1 317 ? 26.100 -16.898 -20.228 1.00 25.78 317 ALA A O 1
#

InterPro domains:
  IPR019500 Peptidase S46 [PF10459] (1-272)
  IPR019500 Peptidase S46 [PTHR38469] (1-255)

Foldseek 3Di:
DDDDDDQDAADKAFDDDDPCCQLQPCNLNCQVHPPDRHPNDTDIWTWDAPVLHRDHDDPRTDTHDDPDDDDDDPPDDDPPDDDDDDDDDPDDPPVPALLRLVLLLPAVLVLLLVVLVVLLVLLVVQPPDPLSCVLCVVLNSQSSNSNVVSVVCNVVCVVVVVSVVNVVVQVVVCVVPVVSVVVSVVVNVVSVVCRVCVLVVSLVCLQCCPSVFALVSVVVVCVVLLVVQVPDDLVPHDPCNRPVNVVVNVVVSVVSQVSDQLLSNLVRLVVSLVSLVPDPDPSDDPPSVVSNVVSVCSVVADADPSNHHDPVVVVPD

Secondary structure (DSSP, 8-state):
----------EEEEEE---HHHHTTTTTTSTT-SS-------EEEEEE-TTS------TT-EE---S--PPPPSS---TT-------------TT--HHHHHHIIIIIHHHHHHHHHHHHHHHHHH--SHHHHHHHHHHHHHHHHHHHHHHHHHHHHHHTTHHHHHHHHHHHHHHH-TTHHHHHHHHHHHHHHHHHTHHHHHHHHHHTT-TT--HHHHHHHHHHHHHHHHTS-GGGS-GGGSGGGHHHHHHHHHHHHHT--HHHHHHHHHHHHHHHTTSPTTSS-TTHHHHHHHHHHHHHSPPPTTSPPPPGGGS--